Protein 7A1I (pdb70)

Structure (mmCIF, N/CA/C/O backbone):
data_7A1I
#
_entry.id   7A1I
#
_cell.length_a   60.418
_cell.length_b   73.385
_cell.length_c   120.514
_cell.angle_alpha   90.000
_cell.angle_beta   90.000
_cell.angle_gamma   90.000
#
_symmetry.space_group_name_H-M   'C 2 2 21'
#
loop_
_entity.id
_entity.type
_entity.pdbx_description
1 polymer 'BILBO1_N domain-containing protein'
2 polymer FPC4
3 non-polymer 'SODIUM ION'
4 non-polymer 1,2-ETHANEDIOL
5 non-polymer HEXANE-1,6-DIOL
6 non-polymer GLYCEROL
7 non-polymer '4-(2-HYDROXYETHYL)-1-PIPERAZINE ETHANESULFONIC ACID'
8 water water
#
loop_
_atom_site.group_PDB
_atom_site.id
_atom_site.type_symbol
_atom_site.label_atom_id
_atom_site.label_alt_id
_atom_site.label_comp_id
_atom_site.label_asym_id
_atom_site.label_entity_id
_atom_site.label_seq_id
_atom_site.pdbx_PDB_ins_code
_atom_site.Cartn_x
_atom_site.Cartn_y
_atom_site.Cartn_z
_atom_site.occupancy
_atom_site.B_iso_or_equiv
_atom_site.auth_seq_id
_atom_site.auth_comp_id
_atom_site.auth_asym_id
_atom_site.auth_atom_id
_atom_site.pdbx_PDB_model_num
ATOM 1 N N . GLY A 1 5 ? 5.86331 6.41347 37.35282 1.000 77.12769 4 GLY A N 1
ATOM 2 C CA . GLY A 1 5 ? 7.01032 6.37105 36.46480 1.000 76.35954 4 GLY A CA 1
ATOM 3 C C . GLY A 1 5 ? 7.37421 7.73792 35.92528 1.000 72.85494 4 GLY A C 1
ATOM 4 O O . GLY A 1 5 ? 6.49571 8.53025 35.59592 1.000 75.78264 4 GLY A O 1
ATOM 5 N N . ILE A 1 6 ? 8.67141 8.02404 35.85188 1.000 69.75795 5 ILE A N 1
ATOM 6 C CA . ILE A 1 6 ? 9.17841 9.30441 35.36917 1.000 70.22580 5 ILE A CA 1
ATOM 7 C C . ILE A 1 6 ? 9.82929 9.08073 34.00888 1.000 58.84723 5 ILE A C 1
ATOM 8 O O . ILE A 1 6 ? 10.68673 8.20311 33.86425 1.000 59.26770 5 ILE A O 1
ATOM 13 N N . SER A 1 7 ? 9.41276 9.85480 33.00955 1.000 53.37452 6 SER A N 1
ATOM 14 C CA . SER A 1 7 ? 9.94764 9.72839 31.65653 1.000 60.12389 6 SER A CA 1
ATOM 15 C C . SER A 1 7 ? 10.91279 10.87499 31.35413 1.000 49.17977 6 SER A C 1
ATOM 16 O O . SER A 1 7 ? 10.50776 12.04083 31.32848 1.000 50.73441 6 SER A O 1
ATOM 19 N N . ILE A 1 8 ? 12.17317 10.54696 31.08005 1.000 41.02195 7 ILE A N 1
ATOM 20 C CA . ILE A 1 8 ? 13.16715 11.53928 30.68015 1.000 38.08041 7 ILE A CA 1
ATOM 21 C C . ILE A 1 8 ? 13.58628 11.23198 29.24301 1.000 38.30885 7 ILE A C 1
ATOM 22 O O . ILE A 1 8 ? 13.93622 10.08874 28.92545 1.000 36.73559 7 ILE A O 1
ATOM 27 N N . CYS A 1 9 ? 13.53470 12.23842 28.37204 1.000 38.89113 8 CYS A N 1
ATOM 28 C CA . CYS A 1 9 ? 14.07577 12.11731 27.02720 1.000 36.44902 8 CYS A CA 1
ATOM 29 C C . CYS A 1 9 ? 15.45089 12.76004 26.96481 1.000 36.05718 8 CYS A C 1
ATOM 30 O O . CYS A 1 9 ? 15.71504 13.76468 27.63807 1.000 37.73453 8 CYS A O 1
ATOM 33 N N . VAL A 1 10 ? 16.32507 12.15521 26.16677 1.000 32.57476 9 VAL A N 1
ATOM 34 C CA . VAL A 1 10 ? 17.71893 12.55146 26.02945 1.000 32.88193 9 VAL A CA 1
ATOM 35 C C . VAL A 1 10 ? 18.03509 12.57353 24.54518 1.000 33.24794 9 VAL A C 1
ATOM 36 O O . VAL A 1 10 ? 17.80473 11.57500 23.85267 1.000 35.11598 9 VAL A O 1
ATOM 40 N N . ALA A 1 11 ? 18.50672 13.71595 24.04035 1.000 30.95486 10 ALA A N 1
ATOM 41 C CA . ALA A 1 11 ? 18.78140 13.82531 22.60341 1.000 33.36078 10 ALA A CA 1
ATOM 42 C C . ALA A 1 11 ? 20.23535 14.23270 22.40426 1.000 33.00009 10 ALA A C 1
ATOM 43 O O . ALA A 1 11 ? 20.90552 14.68787 23.34084 1.000 32.77185 10 ALA A O 1
ATOM 45 N N . THR A 1 12 ? 20.73729 13.97740 21.19724 1.000 32.87029 11 THR A N 1
ATOM 46 C CA . THR A 1 12 ? 22.11348 14.32095 20.83473 1.000 34.13058 11 THR A CA 1
ATOM 47 C C . THR A 1 12 ? 22.22250 14.32666 19.31198 1.000 35.76768 11 THR A C 1
ATOM 48 O O . THR A 1 12 ? 21.30548 13.90852 18.60889 1.000 35.86761 11 THR A O 1
ATOM 52 N N . ASP A 1 13 ? 23.36421 14.79305 18.81465 1.000 37.45941 12 ASP A N 1
ATOM 53 C CA . ASP A 1 13 ? 23.61030 14.89232 17.38053 1.000 39.56661 12 ASP A CA 1
ATOM 54 C C . ASP A 1 13 ? 24.28580 13.63329 16.84575 1.000 40.53590 12 ASP A C 1
ATOM 55 O O . ASP A 1 13 ? 25.25013 13.13416 17.42364 1.000 40.73256 12 ASP A O 1
ATOM 60 N N . CYS A 1 14 ? 23.79326 13.13430 15.71757 1.000 41.78780 13 CYS A N 1
ATOM 61 C CA . CYS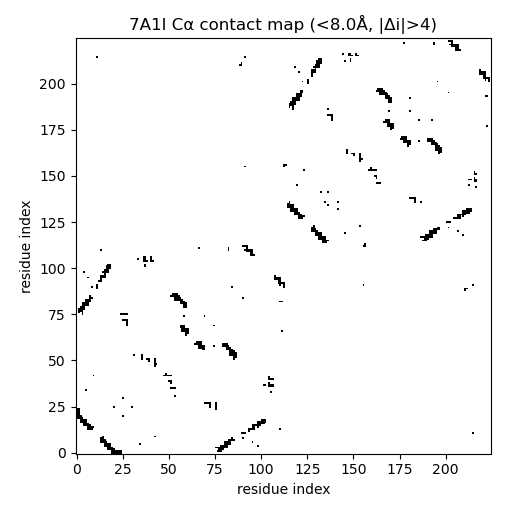 A 1 14 ? 24.37576 11.98108 15.03693 1.000 43.46038 13 CYS A CA 1
ATOM 62 C C . CYS A 1 14 ? 24.51268 12.35292 13.56277 1.000 49.61485 13 CYS A C 1
ATOM 63 O O . CYS A 1 14 ? 23.52440 12.37130 12.81436 1.000 49.82213 13 CYS A O 1
ATOM 66 N N . ASP A 1 15 ? 25.74436 12.70340 13.18621 1.000 58.16425 14 ASP A N 1
ATOM 67 C CA . ASP A 1 15 ? 26.11955 13.05166 11.81715 1.000 62.61548 14 ASP A CA 1
ATOM 68 C C . ASP A 1 15 ? 25.19152 14.10604 11.22293 1.000 62.07165 14 ASP A C 1
ATOM 69 O O . ASP A 1 15 ? 24.80880 14.04377 10.05069 1.000 62.13995 14 ASP A O 1
ATOM 74 N N . GLY A 1 16 ? 24.84511 15.09935 12.04090 1.000 54.04548 15 GLY A N 1
ATOM 75 C CA . GLY A 1 16 ? 24.02972 16.21680 11.62196 1.000 51.98572 15 GLY A CA 1
ATOM 76 C C . GLY A 1 16 ? 22.55872 16.10211 11.96617 1.000 51.44060 15 GLY A C 1
ATOM 77 O O . GLY A 1 16 ? 21.87320 17.12795 12.01935 1.000 54.79280 15 GLY A O 1
ATOM 78 N N . GLU A 1 17 ? 22.05799 14.89405 12.20821 1.000 47.30894 16 GLU A N 1
ATOM 79 C CA . GLU A 1 17 ? 20.65742 14.66720 12.54555 1.000 45.79305 16 GLU A CA 1
ATOM 80 C C . GLU A 1 17 ? 20.48519 14.51355 14.05537 1.000 42.71685 16 GLU A C 1
ATOM 81 O O . GLU A 1 17 ? 21.36532 14.00428 14.74371 1.000 42.18676 16 GLU A O 1
ATOM 87 N N . LYS A 1 18 ? 19.35993 14.96841 14.58598 1.000 41.80452 17 LYS A N 1
ATOM 88 C CA . LYS A 1 18 ? 19.12953 14.82501 16.02480 1.000 42.18315 17 LYS A CA 1
ATOM 89 C C . LYS A 1 18 ? 18.45497 13.48836 16.32268 1.000 38.31031 17 LYS A C 1
ATOM 90 O O . LYS A 1 18 ? 17.51340 13.09637 15.62631 1.000 40.07556 17 LYS A O 1
ATOM 96 N N . VAL A 1 19 ? 18.96895 12.77177 17.32470 1.000 37.71403 18 VAL A N 1
ATOM 97 C CA . VAL A 1 19 ? 18.41848 11.48894 17.75840 1.000 38.58523 18 VAL A CA 1
ATOM 98 C C . VAL A 1 19 ? 17.94348 11.64539 19.19974 1.000 34.30124 18 VAL A C 1
ATOM 99 O O . VAL A 1 19 ? 18.68470 12.15905 20.04699 1.000 36.64238 18 VAL A O 1
ATOM 103 N N . ASN A 1 20 ? 16.71845 11.19621 19.47292 1.000 37.91350 19 ASN A N 1
ATOM 104 C CA . ASN A 1 20 ? 16.06379 11.36867 20.76184 1.000 34.66196 19 ASN A CA 1
ATOM 105 C C . ASN A 1 20 ? 15.65870 9.99849 21.30028 1.000 36.12851 19 ASN A C 1
ATOM 106 O O . ASN A 1 20 ? 15.07883 9.19666 20.56346 1.000 36.38667 19 ASN A O 1
ATOM 111 N N . LEU A 1 21 ? 15.99148 9.73318 22.57258 1.000 37.77184 20 LEU A N 1
ATOM 112 C CA . LEU A 1 21 ? 15.68412 8.49436 23.28533 1.000 36.64410 20 LEU A CA 1
ATOM 113 C C . LEU A 1 21 ? 14.87558 8.77443 24.54963 1.000 37.76026 20 LEU A C 1
ATOM 114 O O . LEU A 1 21 ? 15.13843 9.74295 25.26756 1.000 35.34041 20 LEU A O 1
ATOM 119 N N . ARG A 1 22 ? 13.92104 7.89985 24.85820 1.000 39.38078 21 ARG A N 1
ATOM 120 C CA . ARG A 1 22 ? 13.12422 8.01745 26.07420 1.000 39.43706 21 ARG A CA 1
ATOM 121 C C . ARG A 1 22 ? 13.53544 6.93246 27.05629 1.000 39.74793 21 ARG A C 1
ATOM 122 O O . ARG A 1 22 ? 13.63255 5.75836 26.67833 1.000 40.49691 21 ARG A O 1
ATOM 130 N N . PHE A 1 23 ? 13.73185 7.32081 28.32029 1.000 44.90392 22 PHE A N 1
ATOM 131 C CA . PHE A 1 23 ? 14.01630 6.40316 29.41381 1.000 46.37610 22 PHE A CA 1
ATOM 132 C C . PHE A 1 23 ? 12.92939 6.52738 30.47319 1.000 46.69177 22 PHE A C 1
ATOM 133 O O . PHE A 1 23 ? 12.50901 7.63800 30.81752 1.000 46.67292 22 PHE A O 1
ATOM 141 N N . LEU A 1 24 ? 12.46357 5.38265 30.96622 1.000 49.70250 23 LEU A N 1
ATOM 142 C CA . LEU A 1 24 ? 11.42558 5.30691 31.98918 1.000 53.39387 23 LEU A CA 1
ATOM 143 C C . LEU A 1 24 ? 12.04754 4.84936 33.30098 1.000 50.78376 23 LEU A C 1
ATOM 144 O O . LEU A 1 24 ? 12.70189 3.80378 33.34759 1.000 50.38706 23 LEU A O 1
ATOM 149 N N . PHE A 1 25 ? 11.83487 5.61812 34.36304 1.000 62.16020 24 PHE A N 1
ATOM 150 C CA . PHE A 1 25 ? 12.35905 5.28845 35.68123 1.000 67.15982 24 PHE A CA 1
ATOM 151 C C . PHE A 1 25 ? 11.21440 5.13713 36.67077 1.000 75.82298 24 PHE A C 1
ATOM 152 O O . PHE A 1 25 ? 10.06888 5.51208 36.39845 1.000 62.24303 24 PHE A O 1
ATOM 160 N N . ASP A 1 26 ? 11.55148 4.58712 37.83823 1.000 72.38114 25 ASP A N 1
ATOM 161 C CA . ASP A 1 26 ? 10.59697 4.47324 38.93575 1.000 88.63233 25 ASP A CA 1
ATOM 162 C C . ASP A 1 26 ? 10.11951 5.85937 39.37394 1.000 88.52823 25 ASP A C 1
ATOM 163 O O . ASP A 1 26 ? 10.71154 6.88847 39.03673 1.000 91.10905 25 ASP A O 1
ATOM 168 N N . ALA A 1 27 ? 9.03361 5.87310 40.15272 1.000 96.46769 26 ALA A N 1
ATOM 169 C CA . ALA A 1 27 ? 8.45238 7.13298 40.60839 1.000 96.58111 26 ALA A CA 1
ATOM 170 C C . ALA A 1 27 ? 9.46908 8.02790 41.30993 1.000 92.20805 26 ALA A C 1
ATOM 171 O O . ALA A 1 27 ? 9.28281 9.25071 41.34377 1.000 89.62715 26 ALA A O 1
ATOM 173 N N . ALA A 1 28 ? 10.53908 7.45221 41.86578 1.000 101.46570 27 ALA A N 1
ATOM 174 C CA . ALA A 1 28 ? 11.58804 8.26994 42.46615 1.000 106.08684 27 ALA A CA 1
ATOM 175 C C . ALA A 1 28 ? 12.35765 9.03587 41.39561 1.000 95.15973 27 ALA A C 1
ATOM 176 O O . ALA A 1 28 ? 12.47412 10.26602 41.46039 1.000 87.84613 27 ALA A O 1
ATOM 178 N N . GLY A 1 29 ? 12.88672 8.32984 40.39935 1.000 89.86070 28 GLY A N 1
ATOM 179 C CA . GLY A 1 29 ? 13.55074 8.97768 39.29525 1.000 78.08246 28 GLY A CA 1
ATOM 180 C C . GLY A 1 29 ? 15.03347 8.68365 39.22348 1.000 68.84889 28 GLY A C 1
ATOM 181 O O . GLY A 1 29 ? 15.60876 7.99725 40.07098 1.000 70.42398 28 GLY A O 1
ATOM 182 N N . PRO A 1 30 ? 15.67855 9.18562 38.18338 1.000 70.41642 29 PRO A N 1
ATOM 183 C CA . PRO A 1 30 ? 17.12160 9.00506 38.04409 1.000 62.08367 29 PRO A CA 1
ATOM 184 C C . PRO A 1 30 ? 17.88907 10.14583 38.69494 1.000 57.98494 29 PRO A C 1
ATOM 185 O O . PRO A 1 30 ? 17.36916 11.23841 38.93293 1.000 56.59995 29 PRO A O 1
ATOM 189 N N . SER A 1 31 ? 19.15368 9.86772 38.95938 1.000 53.49031 30 SER A N 1
ATOM 190 C CA . SER A 1 31 ? 20.11611 10.89926 39.29423 1.000 47.27030 30 SER A CA 1
ATOM 191 C C . SER A 1 31 ? 20.81572 11.28700 38.00084 1.000 45.13279 30 SER A C 1
ATOM 192 O O . SER A 1 31 ? 20.78990 10.54959 37.00430 1.000 41.65728 30 SER A O 1
ATOM 195 N N . VAL A 1 32 ? 21.39674 12.48443 37.99187 1.000 43.59403 31 VAL A N 1
ATOM 196 C CA . VAL A 1 32 ? 21.97748 12.95675 36.74271 1.000 38.81787 31 VAL A CA 1
ATOM 197 C C . VAL A 1 32 ? 23.07548 12.01357 36.27616 1.000 41.63770 31 VAL A C 1
ATOM 198 O O . VAL A 1 32 ? 23.14081 11.64810 35.09420 1.000 35.13544 31 VAL A O 1
ATOM 202 N N . SER A 1 33 ? 23.94047 11.58001 37.19142 1.000 39.46120 32 SER A N 1
ATOM 203 C CA . SER A 1 33 ? 25.05352 10.73763 36.76956 1.000 43.99433 32 SER A CA 1
ATOM 204 C C . SER A 1 33 ? 24.56467 9.41620 36.18824 1.000 42.44461 32 SER A C 1
ATOM 205 O O . SER A 1 33 ? 25.10458 8.93547 35.17991 1.000 38.30067 32 SER A O 1
ATOM 208 N N . ARG A 1 34 ? 23.52623 8.83094 36.79357 1.000 43.15383 33 ARG A N 1
ATOM 209 C CA . ARG A 1 34 ? 22.94626 7.60510 36.25466 1.000 41.96616 33 ARG A CA 1
ATOM 210 C C . ARG A 1 34 ? 22.36126 7.83156 34.86769 1.000 40.66890 33 ARG A C 1
ATOM 211 O O . ARG A 1 34 ? 22.55789 7.01577 33.95888 1.000 38.90789 33 ARG A O 1
ATOM 219 N N . LEU A 1 35 ? 21.60888 8.91884 34.70014 1.000 47.44131 34 LEU A N 1
ATOM 220 C CA . LEU A 1 35 ? 21.04733 9.25321 33.39676 1.000 42.11219 34 LEU A CA 1
ATOM 221 C C . LEU A 1 35 ? 22.13856 9.42381 32.34457 1.000 37.53183 34 LEU A C 1
ATOM 222 O O . LEU A 1 35 ? 21.97514 9.01034 31.18209 1.000 35.85444 34 LEU A O 1
ATOM 227 N N . LEU A 1 36 ? 23.26250 10.02776 32.72489 1.000 37.19273 35 LEU A N 1
ATOM 228 C CA . LEU A 1 36 ? 24.35862 10.21383 31.77655 1.000 36.24733 35 LEU A CA 1
ATOM 229 C C . LEU A 1 36 ? 25.02743 8.89146 31.40846 1.000 37.99252 35 LEU A C 1
ATOM 230 O O . LEU A 1 36 ? 25.40636 8.68763 30.24542 1.000 35.55225 35 LEU A O 1
ATOM 235 N N . ASN A 1 37 ? 25.18997 7.98451 32.37632 1.000 36.11245 36 ASN A N 1
ATOM 236 C CA . ASN A 1 37 ? 25.77783 6.67573 32.07218 1.000 36.42154 36 ASN A CA 1
ATOM 237 C C . ASN A 1 37 ? 24.85843 5.84430 31.17389 1.000 39.53885 36 ASN A C 1
ATOM 238 O O . ASN A 1 37 ? 25.32757 5.20247 30.22117 1.000 39.54628 36 ASN A O 1
ATOM 243 N N . TYR A 1 38 ? 23.54920 5.82475 31.47215 1.000 36.68054 37 TYR A N 1
ATOM 244 C CA . TYR A 1 38 ? 22.58733 5.14137 30.60180 1.000 41.77449 37 TYR A CA 1
ATOM 245 C C . TYR A 1 38 ? 22.61423 5.72407 29.18936 1.000 38.86972 37 TYR A C 1
ATOM 246 O O . TYR A 1 38 ? 22.60701 4.97884 28.19560 1.000 36.16080 37 TYR A O 1
ATOM 255 N N . SER A 1 39 ? 22.63880 7.06078 29.08692 1.000 39.00638 38 SER A N 1
ATOM 256 C CA . SER A 1 39 ? 22.66843 7.72595 27.79638 1.000 37.23256 38 SER A CA 1
ATOM 257 C C . SER A 1 39 ? 23.93472 7.39287 27.02442 1.000 36.83063 38 SER A C 1
ATOM 258 O O . SER A 1 39 ? 23.89514 7.20286 25.80497 1.000 34.53037 38 SER A O 1
ATOM 261 N N . THR A 1 40 ? 25.07609 7.36112 27.70849 1.000 34.56673 39 THR A N 1
ATOM 262 C CA . THR A 1 40 ? 26.33054 7.05965 27.03561 1.000 38.27376 39 THR A CA 1
ATOM 263 C C . THR A 1 40 ? 26.33114 5.63262 26.49601 1.000 39.15615 39 THR A C 1
ATOM 264 O O . THR A 1 40 ? 26.72203 5.39498 25.33936 1.000 39.16178 39 THR A O 1
ATOM 268 N N . THR A 1 41 ? 25.85175 4.67785 27.29930 1.000 33.62764 40 THR A N 1
ATOM 269 C CA . THR A 1 41 ? 25.74011 3.29926 26.81386 1.000 38.94602 40 THR A CA 1
ATOM 270 C C . THR A 1 41 ? 24.81163 3.21528 25.60299 1.000 36.69961 40 THR A C 1
ATOM 271 O O . THR A 1 41 ? 25.14513 2.57794 24.58780 1.000 37.92017 40 THR A O 1
ATOM 275 N N . ALA A 1 42 ? 23.63684 3.85711 25.70239 1.000 38.25150 41 ALA A N 1
ATOM 276 C CA . ALA A 1 42 ? 22.61683 3.76004 24.66315 1.000 37.17457 41 ALA A CA 1
ATOM 277 C C . ALA A 1 42 ? 23.08205 4.39013 23.36152 1.000 35.19516 41 ALA A C 1
ATOM 278 O O . ALA A 1 42 ? 22.84815 3.83390 22.28498 1.000 33.80661 41 ALA A O 1
ATOM 280 N N . PHE A 1 43 ? 23.73359 5.54649 23.42925 1.000 38.69246 42 PHE A N 1
ATOM 281 C CA . PHE A 1 43 ? 24.15071 6.19771 22.19648 1.000 38.22424 42 PHE A CA 1
ATOM 282 C C . PHE A 1 43 ? 25.39140 5.55088 21.60353 1.000 38.62674 42 PHE A C 1
ATOM 283 O O . PHE A 1 43 ? 25.54817 5.54819 20.37699 1.000 38.24976 42 PHE A O 1
ATOM 291 N N . ASN A 1 44 ? 26.27150 4.97192 22.42131 1.000 37.66984 43 ASN A N 1
ATOM 292 C CA . ASN A 1 44 ? 27.33860 4.18631 21.81944 1.000 37.53204 43 ASN A CA 1
ATOM 293 C C . ASN A 1 44 ? 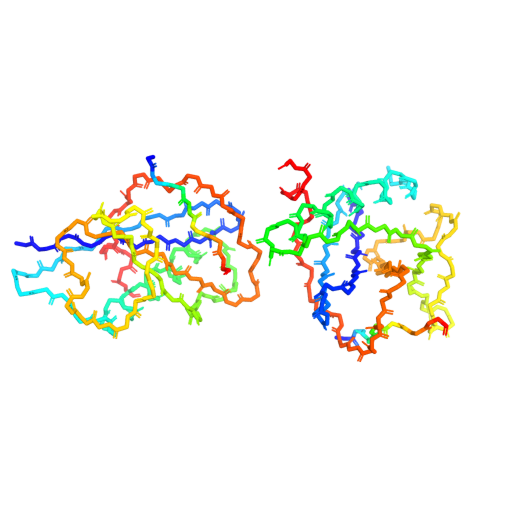26.77153 2.99093 21.05413 1.000 38.87994 43 ASN A C 1
ATOM 294 O O . ASN A 1 44 ? 27.20995 2.70040 19.93582 1.000 42.61448 43 ASN A O 1
ATOM 299 N N . ASN A 1 45 ? 25.76787 2.30813 21.61884 1.000 39.10916 44 ASN A N 1
ATOM 300 C CA . ASN A 1 45 ? 25.14551 1.21158 20.87341 1.000 41.15972 44 ASN A CA 1
ATOM 301 C C . ASN A 1 45 ? 24.40462 1.72203 19.64081 1.000 44.08621 44 ASN A C 1
ATOM 302 O O . ASN A 1 45 ? 24.37860 1.05354 18.59626 1.000 43.42117 44 ASN A O 1
ATOM 307 N N . TYR A 1 46 ? 23.77972 2.89408 19.74086 1.000 42.47479 45 TYR A N 1
ATOM 308 C CA . TYR A 1 46 ? 23.11797 3.46227 18.57101 1.000 42.18584 45 TYR A CA 1
ATOM 309 C C . TYR A 1 46 ? 24.12270 3.75207 17.45672 1.000 41.74249 45 TYR A C 1
ATOM 310 O O . TYR A 1 46 ? 23.94853 3.29331 16.31973 1.000 43.30301 45 TYR A O 1
ATOM 319 N N . PHE A 1 47 ? 25.22363 4.43133 17.79049 1.000 40.24583 46 PHE A N 1
ATOM 320 C CA . PHE A 1 47 ? 26.29240 4.67894 16.82332 1.000 43.35283 46 PHE A CA 1
ATOM 321 C C . PHE A 1 47 ? 26.77019 3.38428 16.18341 1.000 45.11956 46 PHE A C 1
ATOM 322 O O . PHE A 1 47 ? 27.00227 3.33960 14.96608 1.000 47.66813 46 PHE A O 1
ATOM 330 N N . ARG A 1 48 ? 26.94428 2.32035 16.98757 1.000 41.31206 47 ARG A N 1
ATOM 331 C CA . ARG A 1 48 ? 27.37524 1.04143 16.41256 1.000 45.82510 47 ARG A CA 1
ATOM 332 C C . ARG A 1 48 ? 26.32669 0.48861 15.46457 1.000 44.57794 47 ARG A C 1
ATOM 333 O O . ARG A 1 48 ? 26.66147 -0.09976 14.43234 1.000 51.89693 47 ARG A O 1
ATOM 341 N N . LEU A 1 49 ? 25.04901 0.66199 15.80708 1.000 43.48720 48 LEU A N 1
ATOM 342 C CA . LEU A 1 49 ? 23.97037 0.17909 14.95421 1.000 43.24166 48 LEU A CA 1
ATOM 343 C C . LEU A 1 49 ? 23.95604 0.89984 13.60645 1.000 48.50991 48 LEU A C 1
ATOM 344 O O . LEU A 1 49 ? 23.66239 0.29186 12.57133 1.000 51.13819 48 LEU A O 1
ATOM 349 N N . LYS A 1 50 ? 24.26988 2.19135 13.60063 1.000 54.05877 49 LYS A N 1
ATOM 350 C CA . LYS A 1 50 ? 24.25993 3.00168 12.38655 1.000 51.84225 49 LYS A CA 1
ATOM 351 C C . LYS A 1 50 ? 25.55445 2.90058 11.58937 1.000 52.59079 49 LYS A C 1
ATOM 352 O O . LYS A 1 50 ? 25.63591 3.47172 10.49693 1.000 57.26179 49 LYS A O 1
ATOM 358 N N . GLY A 1 51 ? 26.54143 2.15472 12.08023 1.000 56.28803 50 GLY A N 1
ATOM 359 C CA . GLY A 1 51 ? 27.80964 1.99119 11.40131 1.000 56.78607 50 GLY A CA 1
ATOM 360 C C . GLY A 1 51 ? 28.83360 3.05691 11.70586 1.000 57.69993 50 GLY A C 1
ATOM 361 O O . GLY A 1 51 ? 29.84360 3.14916 10.99977 1.000 59.59772 50 GLY A O 1
ATOM 362 N N . ILE A 1 52 ? 28.62364 3.84531 12.73727 1.000 53.16535 51 ILE A N 1
ATOM 363 C CA . ILE A 1 52 ? 29.56401 4.88835 13.11870 1.000 54.40980 51 ILE A CA 1
ATOM 364 C C . ILE A 1 52 ? 30.62855 4.26237 14.00445 1.000 57.08182 51 ILE A C 1
ATOM 365 O O . ILE A 1 52 ? 30.31082 3.55801 14.96997 1.000 58.02863 51 ILE A O 1
ATOM 370 N N . SER A 1 53 ? 31.89338 4.47818 13.64891 1.000 57.68056 52 SER A N 1
ATOM 371 C CA . SER A 1 53 ? 33.00350 3.84612 14.35195 1.000 66.46849 52 SER A CA 1
ATOM 372 C C . SER A 1 53 ? 33.47844 4.64092 15.56286 1.000 66.95906 52 SER A C 1
ATOM 373 O O . SER A 1 53 ? 34.03187 4.05091 16.49948 1.000 73.73798 52 SER A O 1
ATOM 376 N N . ARG A 1 54 ? 33.30846 5.96052 15.56267 1.000 59.27174 53 ARG A N 1
ATOM 377 C CA . ARG A 1 54 ? 33.77561 6.75745 16.68995 1.000 57.99603 53 ARG A CA 1
ATOM 378 C C . ARG A 1 54 ? 32.88035 6.54386 17.90772 1.000 52.21195 53 ARG A C 1
ATOM 379 O O . ARG A 1 54 ? 31.69387 6.22730 17.79497 1.000 50.10595 53 ARG A O 1
ATOM 387 N N . ALA A 1 55 ? 33.46807 6.71005 19.08103 1.000 46.88774 54 ALA A N 1
ATOM 388 C CA . ALA A 1 55 ? 32.73478 6.53888 20.32530 1.000 47.42225 54 ALA A CA 1
ATOM 389 C C . ALA A 1 55 ? 31.88183 7.76755 20.63144 1.000 44.56895 54 ALA A C 1
ATOM 390 O O . ALA A 1 55 ? 32.18871 8.88432 20.20415 1.000 43.43826 54 ALA A O 1
ATOM 392 N N . PHE A 1 56 ? 30.77060 7.54096 21.33089 1.000 41.14558 55 PHE A N 1
ATOM 393 C CA . PHE A 1 56 ? 29.96556 8.63079 21.85910 1.000 40.45060 55 PHE A CA 1
ATOM 394 C C . PHE A 1 56 ? 30.43297 9.00392 23.26223 1.000 38.84627 55 PHE A C 1
ATOM 395 O O . PHE A 1 56 ? 30.66525 8.13028 24.10294 1.000 39.87872 55 PHE A O 1
ATOM 403 N N . ALA A 1 57 ? 30.53250 10.30539 23.53061 1.000 38.87018 56 ALA A N 1
ATOM 404 C CA . ALA A 1 57 ? 30.78985 10.76181 24.89275 1.000 37.05172 56 ALA A CA 1
ATOM 405 C C . ALA A 1 57 ? 30.15181 12.12790 25.11118 1.000 39.28131 56 ALA A C 1
ATOM 406 O O . ALA A 1 57 ? 29.96804 12.90861 24.17132 1.000 39.53914 56 ALA A O 1
ATOM 408 N N . VAL A 1 58 ? 29.81952 12.41469 26.36686 1.000 38.65231 57 VAL A N 1
ATOM 409 C CA . VAL A 1 58 ? 29.23794 13.69686 26.75552 1.000 38.71804 57 VAL A CA 1
ATOM 410 C C . VAL A 1 58 ? 30.33443 14.59885 27.29660 1.000 39.43657 57 VAL A C 1
ATOM 411 O O . VAL A 1 58 ? 31.09162 14.19504 28.19400 1.000 45.87413 57 VAL A O 1
ATOM 415 N N . ASN A 1 59 ? 30.43540 15.82545 26.76410 1.000 36.33102 58 ASN A N 1
ATOM 416 C CA . ASN A 1 59 ? 31.27669 16.81423 27.42950 1.000 42.69255 58 ASN A CA 1
ATOM 417 C C . ASN A 1 59 ? 30.49183 17.99715 27.99750 1.000 43.37311 58 ASN A C 1
ATOM 418 O O . ASN A 1 59 ? 31.08098 18.80751 28.72637 1.000 41.81739 58 ASN A O 1
ATOM 423 N N . SER A 1 60 ? 29.18109 18.07540 27.75010 1.000 45.62613 59 SER A N 1
ATOM 424 C CA . SER A 1 60 ? 28.30946 19.08400 28.35385 1.000 47.65091 59 SER A CA 1
ATOM 425 C C . SER A 1 60 ? 26.85493 18.62715 28.24195 1.000 44.90374 59 SER A C 1
ATOM 426 O O . SER A 1 60 ? 26.49372 17.93981 27.29184 1.000 43.84350 59 SER A O 1
ATOM 429 N N . ALA A 1 61 ? 26.02517 18.96598 29.23680 1.000 38.48174 60 ALA A N 1
ATOM 430 C CA . ALA A 1 61 ? 24.60908 18.58720 29.21415 1.000 37.22141 60 ALA A CA 1
ATOM 431 C C . ALA A 1 61 ? 23.69374 19.76163 29.55235 1.000 39.71011 60 ALA A C 1
ATOM 432 O O . ALA A 1 61 ? 24.02339 20.57191 30.42229 1.000 44.32773 60 ALA A O 1
ATOM 434 N N . VAL A 1 62 ? 22.53577 19.85260 28.87627 1.000 38.58611 61 VAL A N 1
ATOM 435 C CA . VAL A 1 62 ? 21.53931 20.87627 29.18950 1.000 37.85680 61 VAL A CA 1
ATOM 436 C C . VAL A 1 62 ? 20.16271 20.23472 29.29576 1.000 39.35180 61 VAL A C 1
ATOM 437 O O . VAL A 1 62 ? 19.90812 19.14963 28.77497 1.000 37.72861 61 VAL A O 1
ATOM 441 N N . VAL A 1 63 ? 19.26079 20.92007 29.99202 1.000 38.52444 62 VAL A N 1
ATOM 442 C CA . VAL A 1 63 ? 17.89501 20.44097 30.15560 1.000 39.64147 62 VAL A CA 1
ATOM 443 C C . VAL A 1 63 ? 16.95305 21.59419 29.85185 1.000 40.77996 62 VAL A C 1
ATOM 444 O O . VAL A 1 63 ? 17.22086 22.74505 30.22014 1.000 41.93164 62 VAL A O 1
ATOM 448 N N . PHE A 1 64 ? 15.87222 21.29790 29.13622 1.000 41.11233 63 PHE A N 1
ATOM 449 C CA . PHE A 1 64 ? 14.95239 22.35210 28.73219 1.000 42.77574 63 PHE A CA 1
ATOM 450 C C . PHE A 1 64 ? 14.02863 22.72190 29.88647 1.000 45.70956 63 PHE A C 1
ATOM 451 O O . PHE A 1 64 ? 13.39703 21.85266 30.49222 1.000 46.87233 63 PHE A O 1
ATOM 459 N N . ASN A 1 65 ? 13.92669 24.01841 30.15994 1.000 47.92018 64 ASN A N 1
ATOM 460 C CA . ASN A 1 65 ? 13.11598 24.55604 31.24204 1.000 55.21412 64 ASN A CA 1
ATOM 461 C C . ASN A 1 65 ? 11.82477 25.06991 30.62228 1.000 56.84730 64 ASN A C 1
ATOM 462 O O . ASN A 1 65 ? 11.84785 25.97976 29.78756 1.000 57.60702 64 ASN A O 1
ATOM 467 N N . ASP A 1 66 ? 10.70465 24.48188 31.03678 1.000 59.14151 65 ASP A N 1
ATOM 468 C CA . ASP A 1 66 ? 9.40827 24.86632 30.49486 1.000 66.64864 65 ASP A CA 1
ATOM 469 C C . ASP A 1 66 ? 9.00616 26.27714 30.92293 1.000 74.68460 65 ASP A C 1
ATOM 470 O O . ASP A 1 66 ? 8.41971 27.02217 30.12881 1.000 75.06892 65 ASP A O 1
ATOM 475 N N . VAL A 1 67 ? 9.31222 26.66630 32.16734 1.000 69.79352 66 VAL A N 1
ATOM 476 C CA . VAL A 1 67 ? 8.80551 27.93777 32.69076 1.000 72.59240 66 VAL A CA 1
ATOM 477 C C . VAL A 1 67 ? 9.45048 29.12698 31.98304 1.000 72.43921 66 VAL A C 1
ATOM 478 O O . VAL A 1 67 ? 8.79519 30.14975 31.75115 1.000 81.60614 66 VAL A O 1
ATOM 482 N N . HIS A 1 68 ? 10.74175 29.03636 31.65991 1.000 66.64954 67 HIS A N 1
ATOM 483 C CA . HIS A 1 68 ? 11.44547 30.13780 31.01669 1.000 65.05588 67 HIS A CA 1
ATOM 484 C C . HIS A 1 68 ? 11.70213 29.92427 29.53826 1.000 64.79462 67 HIS A C 1
ATOM 485 O O . HIS A 1 68 ? 12.20241 30.84393 28.87849 1.000 68.31467 67 HIS A O 1
ATOM 492 N N . CYS A 1 69 ? 11.38605 28.74350 29.00878 1.000 72.02046 68 CYS A N 1
ATOM 493 C CA . CYS A 1 69 ? 11.62435 28.42433 27.60724 1.000 67.98512 68 CYS A CA 1
ATOM 494 C C . CYS A 1 69 ? 13.09801 28.59908 27.23848 1.000 61.54619 68 CYS A C 1
ATOM 495 O O . CYS A 1 69 ? 13.43620 29.18161 26.20651 1.000 59.31119 68 CYS A O 1
ATOM 498 N N . THR A 1 70 ? 13.98255 28.08146 28.09241 1.000 58.05553 69 THR A N 1
ATOM 499 C CA . THR A 1 70 ? 15.41854 28.16553 27.85710 1.000 57.59769 69 THR A CA 1
ATOM 500 C C . THR A 1 70 ? 16.06446 26.82225 28.17092 1.000 50.29761 69 THR A C 1
ATOM 501 O O . THR A 1 70 ? 15.48909 25.97402 28.85189 1.000 50.55984 69 THR A O 1
ATOM 505 N N . TRP A 1 71 ? 17.28660 26.64669 27.68774 1.000 52.21646 70 TRP A N 1
ATOM 506 C CA . TRP A 1 71 ? 18.09441 25.48120 28.01257 1.000 51.07196 70 TRP A CA 1
ATOM 507 C C . TRP A 1 71 ? 19.00734 25.83145 29.18077 1.000 50.33259 70 TRP A C 1
ATOM 508 O O . TRP A 1 71 ? 19.79413 26.77929 29.09101 1.000 50.31721 70 TRP A O 1
ATOM 519 N N . ASP A 1 72 ? 18.86437 25.10638 30.28839 1.000 44.28844 71 ASP A N 1
ATOM 520 C CA . ASP A 1 72 ? 19.67022 25.31529 31.48606 1.000 46.00689 71 ASP A CA 1
ATOM 521 C C . ASP A 1 72 ? 20.78018 24.26925 31.57517 1.000 44.21617 71 ASP A C 1
ATOM 522 O O . ASP A 1 72 ? 20.61529 23.12960 31.14240 1.000 41.85799 71 ASP A O 1
ATOM 527 N N . ARG A 1 73 ? 21.90960 24.65142 32.16209 1.000 48.73061 72 ARG A N 1
ATOM 528 C CA . ARG A 1 73 ? 22.95099 23.66392 32.43129 1.000 46.07744 72 ARG A CA 1
ATOM 529 C C . ARG A 1 73 ? 22.41419 22.57469 33.35933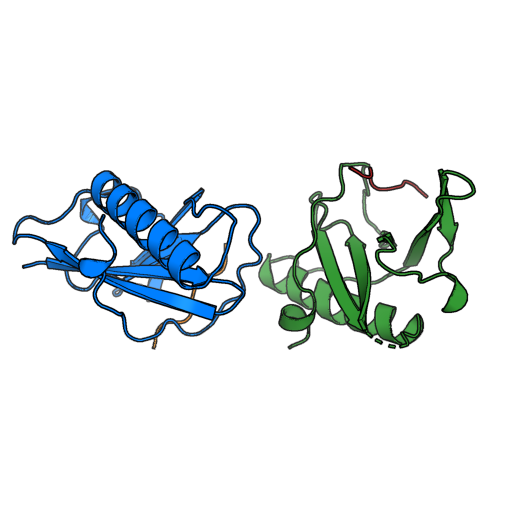 1.000 46.17558 72 ARG A C 1
ATOM 530 O O . ARG A 1 73 ? 21.73377 22.86863 34.34566 1.000 48.67237 72 ARG A O 1
ATOM 538 N N . LEU A 1 74 ? 22.70603 21.30822 33.03566 1.000 47.68273 73 LEU A N 1
ATOM 539 C CA . LEU A 1 74 ? 22.21597 20.17305 33.82693 1.000 44.49582 73 LEU A CA 1
ATOM 540 C C . LEU A 1 74 ? 23.27038 19.81044 34.86709 1.000 44.84183 73 LEU A C 1
ATOM 541 O O . LEU A 1 74 ? 24.31443 19.24077 34.52764 1.000 40.30353 73 LEU A O 1
ATOM 546 N N . GLU A 1 75 ? 22.99066 20.13155 36.13263 1.000 48.33779 74 GLU A N 1
ATOM 547 C CA . GLU A 1 75 ? 23.95290 19.97698 37.21766 1.000 51.17081 74 GLU A CA 1
ATOM 548 C C . GLU A 1 75 ? 23.38270 19.22918 38.42159 1.000 46.08893 74 GLU A C 1
ATOM 549 O O . GLU A 1 75 ? 24.13445 18.58621 39.15978 1.000 42.69687 74 GLU A O 1
ATOM 555 N N . ARG A 1 76 ? 22.07790 19.33648 38.66683 1.000 44.16568 75 ARG A N 1
ATOM 556 C CA . ARG A 1 76 ? 21.46248 18.77399 39.85795 1.000 45.20255 75 ARG A CA 1
ATOM 557 C C . ARG A 1 76 ? 20.30074 17.86155 39.49027 1.000 37.00795 75 ARG A C 1
ATOM 558 O O . ARG A 1 76 ? 19.56564 18.10686 38.52779 1.000 39.53066 75 ARG A O 1
ATOM 566 N N . THR A 1 77 ? 20.13074 16.81523 40.30199 1.000 39.66543 76 THR A N 1
ATOM 567 C CA . THR A 1 77 ? 19.07234 15.83821 40.06705 1.000 43.25718 76 THR A CA 1
ATOM 568 C C . THR A 1 77 ? 17.68738 16.46863 40.19072 1.000 46.57422 76 THR A C 1
ATOM 569 O O . THR A 1 77 ? 16.74151 16.01538 39.53315 1.000 45.47776 76 THR A O 1
ATOM 573 N N . THR A 1 78 ? 17.54232 17.52533 41.01169 1.000 39.78575 77 THR A N 1
ATOM 574 C CA . THR A 1 78 ? 16.25188 18.20293 41.12009 1.000 42.57474 77 THR A CA 1
ATOM 575 C C . THR A 1 78 ? 15.80005 18.81871 39.80294 1.000 43.45281 77 THR A C 1
ATOM 576 O O . THR A 1 78 ? 14.61686 19.14242 39.65969 1.000 43.93989 77 THR A O 1
ATOM 580 N N . GLN A 1 79 ? 16.68989 18.94934 38.82206 1.000 42.86266 78 GLN A N 1
ATOM 581 C CA . GLN A 1 79 ? 16.28460 19.43954 37.51288 1.000 46.53377 78 GLN A CA 1
ATOM 582 C C . GLN A 1 79 ? 15.59006 18.37617 36.66973 1.000 49.52710 78 GLN A C 1
ATOM 583 O O . GLN A 1 79 ? 15.03543 18.70780 35.61145 1.000 47.59636 78 GLN A O 1
ATOM 589 N N . LEU A 1 80 ? 15.63484 17.10911 37.07644 1.000 47.92933 79 LEU A N 1
ATOM 590 C CA . LEU A 1 80 ? 15.08629 16.03473 36.25225 1.000 52.26792 79 LEU A CA 1
ATOM 591 C C . LEU A 1 80 ? 13.64739 15.78463 36.68258 1.000 64.44620 79 LEU A C 1
ATOM 592 O O . LEU A 1 80 ? 13.35726 14.91696 37.51078 1.000 60.87624 79 LEU A O 1
ATOM 597 N N . LEU A 1 81 ? 12.73563 16.56111 36.09839 1.000 67.71021 80 LEU A N 1
ATOM 598 C CA . LEU A 1 81 ? 11.30214 16.41527 36.30221 1.000 67.78011 80 LEU A CA 1
ATOM 599 C C . LEU A 1 81 ? 10.71252 15.47763 35.24809 1.000 61.70329 80 LEU A C 1
ATOM 600 O O . LEU A 1 81 ? 11.36062 15.11198 34.26716 1.000 50.50600 80 LEU A O 1
ATOM 605 N N . HIS A 1 82 ? 9.45260 15.11041 35.44510 1.000 63.77540 81 HIS A N 1
ATOM 606 C CA . HIS A 1 82 ? 8.77845 14.26682 34.47074 1.000 62.54128 81 HIS A CA 1
ATOM 607 C C . HIS A 1 82 ? 8.71076 14.95866 33.11548 1.000 62.30434 81 HIS A C 1
ATOM 608 O O . HIS A 1 82 ? 8.57643 16.18151 33.02594 1.000 64.59439 81 HIS A O 1
ATOM 615 N N . ASN A 1 83 ? 8.87644 14.16778 32.05780 1.000 61.21188 82 ASN A N 1
ATOM 616 C CA . ASN A 1 83 ? 8.82059 14.63650 30.67603 1.000 70.49640 82 ASN A CA 1
ATOM 617 C C . ASN A 1 83 ? 9.91111 15.64814 30.36513 1.000 59.16148 82 ASN A C 1
ATOM 618 O O . ASN A 1 83 ? 9.78225 16.41918 29.40407 1.000 56.40459 82 ASN A O 1
ATOM 623 N N . SER A 1 84 ? 10.99083 15.66102 31.14498 1.000 46.95989 83 SER A N 1
ATOM 624 C CA . SER A 1 84 ? 12.09908 16.54606 30.82847 1.000 45.54917 83 SER A CA 1
ATOM 625 C C . SER A 1 84 ? 12.76676 16.13343 29.52068 1.000 39.53893 83 SER A C 1
ATOM 626 O O . SER A 1 84 ? 12.79696 14.95452 29.15129 1.000 41.88900 83 SER A O 1
ATOM 629 N N . GLN A 1 85 ? 13.29271 17.12762 28.80805 1.000 38.41231 84 GLN A N 1
ATOM 630 C CA . GLN A 1 85 ? 14.07551 16.90275 27.59809 1.000 36.58194 84 GLN A CA 1
ATOM 631 C C . GLN A 1 85 ? 15.50731 17.33077 27.89145 1.000 34.65273 84 GLN A C 1
ATOM 632 O O . GLN A 1 85 ? 15.76476 18.50213 28.20709 1.000 35.07147 84 GLN A O 1
ATOM 638 N N . VAL A 1 86 ? 16.41775 16.38867 27.79583 1.000 36.18386 85 VAL A N 1
ATOM 639 C CA . VAL A 1 86 ? 17.84349 16.62663 27.95703 1.000 33.56468 85 VAL A CA 1
ATOM 640 C C . VAL A 1 86 ? 18.51080 16.64698 26.59342 1.000 31.81875 85 VAL A C 1
ATOM 641 O O . VAL A 1 86 ? 18.08470 15.94220 25.65870 1.000 34.30377 85 VAL A O 1
ATOM 645 N N . TYR A 1 87 ? 19.56063 17.46483 26.46824 1.000 36.78490 86 TYR A N 1
ATOM 646 C CA . TYR A 1 87 ? 20.40303 17.47245 25.27795 1.000 35.32596 86 TYR A CA 1
ATOM 647 C C . TYR A 1 87 ? 21.85419 17.31694 25.70212 1.000 34.10054 86 TYR A C 1
ATOM 648 O O . TYR A 1 87 ? 22.32776 18.04365 26.58257 1.000 36.14728 86 TYR A O 1
ATOM 657 N N . LEU A 1 88 ? 22.56190 16.39620 25.04385 1.000 35.24231 87 LEU A N 1
ATOM 658 C CA . LEU A 1 88 ? 23.95778 16.09014 25.33473 1.000 33.98496 87 LEU A CA 1
ATOM 659 C C . LEU A 1 88 ? 24.84748 16.62943 24.22318 1.000 35.82778 87 LEU A C 1
ATOM 660 O O . LEU A 1 88 ? 24.64245 16.30615 23.04093 1.000 38.54242 87 LEU A O 1
ATOM 665 N N . PHE A 1 89 ? 25.78203 17.49829 24.59150 1.000 35.18295 88 PHE A N 1
ATOM 666 C CA . PHE A 1 89 ? 26.82225 17.94611 23.68091 1.000 36.85133 88 PHE A CA 1
ATOM 667 C C . PHE A 1 89 ? 27.96440 16.94002 23.67790 1.000 36.87222 88 PHE A C 1
ATOM 668 O O . PHE A 1 89 ? 28.21965 16.25744 24.67626 1.000 34.40829 88 PHE A O 1
ATOM 676 N N . GLN A 1 90 ? 28.64463 16.83510 22.53489 1.000 37.55526 89 GLN A N 1
ATOM 677 C CA . GLN A 1 90 ? 29.77587 15.93367 22.38549 1.000 38.26501 89 GLN A CA 1
ATOM 678 C C . GLN A 1 90 ? 31.04554 16.69771 22.03128 1.000 40.70245 89 GLN A C 1
ATOM 679 O O . GLN A 1 90 ? 30.98557 17.78432 21.44829 1.000 43.69250 89 GLN A O 1
ATOM 685 N N . PRO A 1 91 ? 32.21378 16.14350 22.33554 1.000 40.16048 90 PRO A N 1
ATOM 686 C CA . PRO A 1 91 ? 33.45392 16.70212 21.79087 1.000 45.45069 90 PRO A CA 1
ATOM 687 C C . PRO A 1 91 ? 33.60609 16.33638 20.31815 1.000 45.75248 90 PRO A C 1
ATOM 688 O O . PRO A 1 91 ? 32.98038 15.39954 19.82185 1.000 41.42405 90 PRO A O 1
ATOM 692 N N . ASP A 1 92 ? 34.44870 17.11044 19.61959 1.000 45.31587 91 ASP A N 1
ATOM 693 C CA . ASP A 1 92 ? 34.77296 16.86724 18.20344 1.000 45.89881 91 ASP A CA 1
ATOM 694 C C . ASP A 1 92 ? 33.51897 16.82683 17.31893 1.000 42.99253 91 ASP A C 1
ATOM 695 O O . ASP A 1 92 ? 33.43952 16.05308 16.36239 1.000 46.46072 91 ASP A O 1
ATOM 700 N N . THR A 1 93 ? 32.54455 17.69195 17.60841 1.000 41.48875 92 THR A N 1
ATOM 701 C CA . THR A 1 93 ? 31.24222 17.61705 16.95733 1.000 49.04213 92 THR A CA 1
ATOM 702 C C . THR A 1 93 ? 30.77101 19.01035 16.56767 1.000 48.88486 92 THR A C 1
ATOM 703 O O . THR A 1 93 ? 30.75221 19.91759 17.40139 1.000 44.78627 92 THR A O 1
ATOM 707 N N . LEU A 1 94 ? 30.42683 19.18430 15.29181 1.000 45.31069 93 LEU 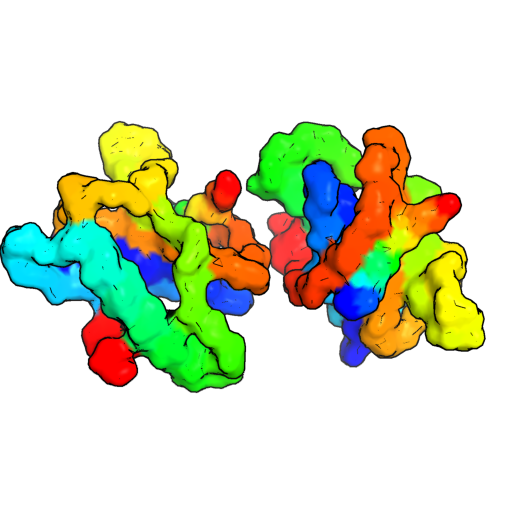A N 1
ATOM 708 C CA . LEU A 1 94 ? 29.72530 20.37395 14.82008 1.000 50.69696 93 LEU A CA 1
ATOM 709 C C . LEU A 1 94 ? 28.25097 20.22266 15.16092 1.000 49.35552 93 LEU A C 1
ATOM 710 O O . LEU A 1 94 ? 27.58164 19.31411 14.65203 1.000 51.57953 93 LEU A O 1
ATOM 715 N N . ASP A 1 95 ? 27.76710 21.03399 16.09034 1.000 51.83851 94 ASP A N 1
ATOM 716 C CA . ASP A 1 95 ? 26.40796 20.89886 16.60307 1.000 58.60897 94 ASP A CA 1
ATOM 717 C C . ASP A 1 95 ? 25.57521 22.07668 16.08509 1.000 56.54238 94 ASP A C 1
ATOM 718 O O . ASP A 1 95 ? 25.65970 23.19503 16.60130 1.000 54.49527 94 ASP A O 1
ATOM 723 N N . ILE A 1 96 ? 24.82754 21.84454 15.01130 1.000 44.85217 95 ILE A N 1
ATOM 724 C CA . ILE A 1 96 ? 23.99512 22.88108 14.41840 1.000 48.39384 95 ILE A CA 1
ATOM 725 C C . ILE A 1 96 ? 22.57213 22.67935 14.92476 1.000 47.83525 95 ILE A C 1
ATOM 726 O O . ILE A 1 96 ? 22.08930 21.54175 14.96734 1.000 48.79306 95 ILE A O 1
ATOM 731 N N . PRO A 1 97 ? 21.87632 23.73986 15.32394 1.000 47.76849 96 PRO A N 1
ATOM 732 C CA . PRO A 1 97 ? 20.50603 23.58058 15.82612 1.000 50.02515 96 PRO A CA 1
ATOM 733 C C . PRO A 1 97 ? 19.57415 22.99467 14.77425 1.000 48.55343 96 PRO A C 1
ATOM 734 O O . PRO A 1 97 ? 19.58680 23.39232 13.60761 1.000 48.35141 96 PRO A O 1
ATOM 738 N N . ALA A 1 98 ? 18.76137 22.03637 15.20666 1.000 51.41420 97 ALA A N 1
ATOM 739 C CA . ALA A 1 98 ? 17.73670 21.42895 14.36449 1.000 49.92860 97 ALA A CA 1
ATOM 740 C C . ALA A 1 98 ? 16.64319 20.88483 15.27347 1.000 50.45417 97 ALA A C 1
ATOM 741 O O . ALA A 1 98 ? 16.80476 20.80808 16.49306 1.000 51.01767 97 ALA A O 1
ATOM 743 N N . ALA A 1 99 ? 15.52751 20.50359 14.65933 1.000 47.67859 98 ALA A N 1
ATOM 744 C CA . ALA A 1 99 ? 14.38945 20.00690 15.41798 1.000 46.84219 98 ALA A CA 1
ATOM 745 C C . ALA A 1 99 ? 14.73692 18.69098 16.10278 1.000 42.81513 98 ALA A C 1
ATOM 746 O O . ALA A 1 99 ? 15.35813 17.80593 15.50773 1.000 41.19814 98 ALA A O 1
ATOM 748 N N . ILE A 1 100 ? 14.35125 18.56259 17.36810 1.000 41.14937 99 ILE A N 1
ATOM 749 C CA . ILE A 1 100 ? 14.51266 17.31591 18.10322 1.000 38.48994 99 ILE A CA 1
ATOM 750 C C . ILE A 1 100 ? 13.29165 16.44917 17.81819 1.000 39.44784 99 ILE A C 1
ATOM 751 O O . ILE A 1 100 ? 12.15926 16.90287 18.04172 1.000 43.50148 99 ILE A O 1
ATOM 756 N N . PRO A 1 101 ? 13.46324 15.23392 17.32521 1.000 38.67310 100 PRO A N 1
ATOM 757 C CA . PRO A 1 101 ? 12.31080 14.41625 16.93823 1.000 44.30497 100 PRO A CA 1
ATOM 758 C C . PRO A 1 101 ? 11.66705 13.70824 18.12484 1.000 45.82285 100 PRO A C 1
ATOM 759 O O . PRO A 1 101 ? 12.14875 13.74252 19.25614 1.000 44.21882 100 PRO A O 1
ATOM 763 N N . GLU A 1 102 ? 10.54691 13.05275 17.82471 1.000 46.59101 101 GLU A N 1
ATOM 764 C CA . GLU A 1 102 ? 9.94098 12.12682 18.76503 1.000 49.50170 101 GLU A CA 1
ATOM 765 C C . GLU A 1 102 ? 10.98447 11.08846 19.17166 1.000 42.66039 101 GLU A C 1
ATOM 766 O O . GLU A 1 102 ? 11.85241 10.72071 18.37288 1.000 42.43524 101 GLU A O 1
ATOM 772 N N . PRO A 1 103 ? 10.93748 10.60935 20.40530 1.000 39.14832 102 PRO A N 1
ATOM 773 C CA . PRO A 1 103 ? 11.96594 9.67568 20.86544 1.000 39.87312 102 PRO A CA 1
ATOM 774 C C . PRO A 1 103 ? 11.67648 8.23516 20.45891 1.000 42.89978 102 PRO A C 1
ATOM 775 O O . PRO A 1 103 ? 10.52734 7.79347 20.40252 1.000 45.31713 102 PRO A O 1
ATOM 779 N N . TYR A 1 104 ? 12.75212 7.49371 20.21003 1.000 42.20290 103 TYR A N 1
ATOM 780 C CA . TYR A 1 104 ? 12.68797 6.04245 20.29721 1.000 42.21771 103 TYR A CA 1
ATOM 781 C C . TYR A 1 104 ? 12.71636 5.62928 21.76842 1.000 44.97117 103 TYR A C 1
ATOM 782 O O . TYR A 1 104 ? 13.09565 6.40507 22.64671 1.000 44.67144 103 TYR A O 1
ATOM 791 N N . GLU A 1 105 ? 12.36852 4.37103 22.02787 1.000 42.98678 104 GLU A N 1
ATOM 792 C CA . GLU A 1 105 ? 12.59787 3.79001 23.34022 1.000 45.84370 104 GLU A CA 1
ATOM 793 C C . GLU A 1 105 ? 14.08987 3.54501 23.54619 1.000 42.51738 104 GLU A C 1
ATOM 794 O O . GLU A 1 105 ? 14.74138 2.90096 22.72458 1.000 42.97660 104 GLU A O 1
ATOM 800 N N . GLY A 1 106 ? 14.63514 4.03826 24.66551 1.000 44.85959 105 GLY A N 1
ATOM 801 C CA . GLY A 1 106 ? 16.06644 3.89394 24.89432 1.000 45.46468 105 GLY A CA 1
ATOM 802 C C . GLY A 1 106 ? 16.48391 2.56372 25.48931 1.000 46.48188 105 GLY A C 1
ATOM 803 O O . GLY A 1 106 ? 17.63052 2.14581 25.29500 1.000 44.16106 105 GLY A O 1
ATOM 804 N N . GLU A 1 107 ? 15.57136 1.87582 26.17463 1.000 45.69828 106 GLU A N 1
ATOM 805 C CA . GLU A 1 107 ? 15.93799 0.65282 26.88615 1.000 49.65345 106 GLU A CA 1
ATOM 806 C C . GLU A 1 107 ? 16.49504 -0.45777 26.00061 1.000 50.17927 106 GLU A C 1
ATOM 807 O O . GLU A 1 107 ? 17.43262 -1.13932 26.45063 1.000 51.19007 106 GLU A O 1
ATOM 813 N N . PRO A 1 108 ? 15.99336 -0.71137 24.77733 1.000 49.97049 107 PRO A N 1
ATOM 814 C CA . PRO A 1 108 ? 16.60204 -1.78618 23.97326 1.000 52.01367 107 PRO A CA 1
ATOM 815 C C . PRO A 1 108 ? 18.06867 -1.53889 23.68590 1.000 50.51735 107 PRO A C 1
ATOM 816 O O . PRO A 1 108 ? 18.82031 -2.49594 23.46520 1.000 52.72736 107 PRO A O 1
ATOM 820 N N . LEU A 1 109 ? 18.49385 -0.27142 23.69724 1.000 47.90777 108 LEU A N 1
ATOM 821 C CA . LEU A 1 109 ? 19.88000 0.12332 23.49086 1.000 46.66844 108 LEU A CA 1
ATOM 822 C C . LEU A 1 109 ? 20.74661 -0.03749 24.74278 1.000 47.55497 108 LEU A C 1
ATOM 823 O O . LEU A 1 109 ? 21.94693 0.24213 24.68151 1.000 46.72203 108 LEU A O 1
ATOM 828 N N . LEU A 1 110 ? 20.17356 -0.41066 25.88425 1.000 53.66318 109 LEU A N 1
ATOM 829 C CA . LEU A 1 110 ? 20.95965 -0.58311 27.10910 1.000 51.99438 109 LEU A CA 1
ATOM 830 C C . LEU A 1 110 ? 21.49745 -2.00682 27.15962 1.000 56.60330 109 LEU A C 1
ATOM 831 O O . LEU A 1 110 ? 20.81804 -2.93323 27.60464 1.000 65.19486 109 LEU A O 1
ATOM 836 N N . SER A 1 111 ? 22.73335 -2.18526 26.70334 1.000 59.97171 110 SER A N 1
ATOM 837 C CA . SER A 1 111 ? 23.38725 -3.49388 26.73955 1.000 61.92759 110 SER A CA 1
ATOM 838 C C . SER A 1 111 ? 24.88956 -3.36769 26.47428 1.000 63.36439 110 SER A C 1
ATOM 839 O O . SER A 1 111 ? 25.35090 -2.36571 25.90593 1.000 62.25022 110 SER A O 1
ATOM 842 N N . VAL B 2 40 ? 9.01325 20.21044 17.63876 1.000 61.04725 432 VAL B N 1
ATOM 843 C CA . VAL B 2 40 ? 8.59391 21.11425 18.70530 1.000 64.61976 432 VAL B CA 1
ATOM 844 C C . VAL B 2 40 ? 9.79141 21.86959 19.28526 1.000 64.87022 432 VAL B C 1
ATOM 845 O O . VAL B 2 40 ? 9.85724 23.09549 19.19903 1.000 66.70598 432 VAL B O 1
ATOM 849 N N . LEU B 2 41 ? 10.74253 21.14654 19.87182 1.000 48.98392 433 LEU B N 1
ATOM 850 C CA . LEU B 2 41 ? 11.94703 21.76578 20.40719 1.000 45.92873 433 LEU B CA 1
ATOM 851 C C . LEU B 2 41 ? 13.06047 21.74435 19.37190 1.000 49.60307 433 LEU B C 1
ATOM 852 O O . LEU B 2 41 ? 13.31991 20.71155 18.74773 1.000 47.52879 433 LEU B O 1
ATOM 857 N N . THR B 2 42 ? 13.71793 22.88070 19.19682 1.000 42.94812 434 THR B N 1
ATOM 858 C CA . THR B 2 42 ? 14.93747 22.93515 18.40847 1.000 47.79759 434 THR B CA 1
ATOM 859 C C . THR B 2 42 ? 16.13000 22.75741 19.33593 1.000 49.80659 434 THR B C 1
ATOM 860 O O . THR B 2 42 ? 16.11762 23.23655 20.47097 1.000 48.42761 434 THR B O 1
ATOM 864 N N . SER B 2 43 ? 17.15579 22.05997 18.84902 1.000 43.58346 435 SER B N 1
ATOM 865 C CA . SER B 2 43 ? 18.30892 21.75194 19.68172 1.000 42.21803 435 SER B CA 1
ATOM 866 C C . SER B 2 43 ? 19.10101 23.02293 20.01040 1.000 48.28924 435 SER B C 1
ATOM 867 O O . SER B 2 43 ? 19.13924 23.97050 19.21771 1.000 46.56617 435 SER B O 1
ATOM 870 N N . PRO B 2 44 ? 19.74499 23.06926 21.17410 1.000 46.34926 436 PRO B N 1
ATOM 871 C CA . PRO B 2 44 ? 20.42778 24.29280 21.58693 1.000 48.67357 436 PRO B CA 1
ATOM 872 C C . PRO B 2 44 ? 21.80684 24.39696 20.95674 1.000 56.89676 436 PRO B C 1
ATOM 873 O O . PRO B 2 44 ? 22.39300 23.41886 20.49321 1.000 52.21350 436 PRO B O 1
ATOM 877 N N . VAL B 2 45 ? 22.33915 25.61112 20.98540 1.000 54.39829 437 VAL B N 1
ATOM 878 C CA . VAL B 2 45 ? 23.70690 25.86008 20.54184 1.000 63.88818 437 VAL B CA 1
ATOM 879 C C . VAL B 2 45 ? 24.55017 26.09437 21.78965 1.000 66.42402 437 VAL B C 1
ATOM 880 O O . VAL B 2 45 ? 24.03340 26.63395 22.77528 1.000 66.73669 437 VAL B O 1
ATOM 884 N N . PRO B 2 46 ? 25.82164 25.65273 21.83420 1.000 71.24367 438 PRO B N 1
ATOM 885 C CA . PRO B 2 46 ? 26.65941 25.98723 22.99734 1.000 71.17604 438 PRO B CA 1
ATOM 886 C C . PRO B 2 46 ? 27.09749 27.45418 22.99087 1.000 73.99890 438 PRO B C 1
ATOM 887 O O . PRO B 2 46 ? 26.98423 28.15052 24.00679 1.000 76.60596 438 PRO B O 1
ATOM 891 N N . GLY C 1 5 ? 33.80849 14.12021 -5.63769 1.000 97.57445 4 GLY C N 1
ATOM 892 C CA . GLY C 1 5 ? 34.70652 13.00149 -5.41799 1.000 97.52139 4 GLY C CA 1
ATOM 893 C C . GLY C 1 5 ? 36.00357 13.42094 -4.75257 1.000 90.73216 4 GLY C C 1
ATOM 894 O O . GLY C 1 5 ? 36.69773 12.60994 -4.13996 1.000 89.71191 4 GLY C O 1
ATOM 895 N N . ILE C 1 6 ? 36.31466 14.70858 -4.84850 1.000 86.20385 5 ILE C N 1
ATOM 896 C CA . ILE C 1 6 ? 37.54284 15.27576 -4.31001 1.000 82.04005 5 ILE C CA 1
ATOM 897 C C . ILE C 1 6 ? 37.17477 16.05454 -3.05957 1.000 65.04440 5 ILE C C 1
ATOM 898 O O . ILE C 1 6 ? 36.28572 16.91180 -3.10298 1.000 64.50487 5 ILE C O 1
ATOM 903 N N . SER C 1 7 ? 37.85263 15.74942 -1.95081 1.000 64.43362 6 SER C N 1
ATOM 904 C CA . SER C 1 7 ? 37.60122 16.36187 -0.65105 1.000 61.87832 6 SER C CA 1
ATOM 905 C C . SER C 1 7 ? 38.67040 17.40916 -0.36944 1.000 54.93977 6 SER C C 1
ATOM 906 O O . SER C 1 7 ? 39.86679 17.09864 -0.37985 1.000 56.78815 6 SER C O 1
ATOM 909 N N . ILE C 1 8 ? 38.24233 18.64301 -0.12038 1.000 48.89024 7 ILE C N 1
ATOM 910 C CA . ILE C 1 8 ? 39.14311 19.73668 0.21889 1.000 46.49524 7 ILE C CA 1
ATOM 911 C C . ILE C 1 8 ? 38.77818 20.21397 1.61673 1.000 43.98336 7 ILE C C 1
ATOM 912 O O . ILE C 1 8 ? 37.60353 20.48981 1.88958 1.000 41.91013 7 ILE C O 1
ATOM 917 N N . CYS C 1 9 ? 39.76840 20.30399 2.50583 1.000 40.68605 8 CYS C N 1
ATOM 918 C CA . CYS C 1 9 ? 39.54087 20.86236 3.82813 1.000 38.01753 8 CYS C CA 1
ATOM 919 C C . CYS C 1 9 ? 39.98742 22.31777 3.85383 1.000 39.19820 8 CYS C C 1
ATOM 920 O O . CYS C 1 9 ? 40.98942 22.68433 3.23190 1.000 39.01537 8 CYS C O 1
ATOM 923 N N . VAL C 1 10 ? 39.23314 23.14009 4.58241 1.000 33.19950 9 VAL C N 1
ATOM 924 C CA . VAL C 1 10 ? 39.43090 24.58625 4.63471 1.000 33.95358 9 VAL C CA 1
ATOM 925 C C . VAL C 1 10 ? 39.34426 24.99575 6.09991 1.000 31.77002 9 VAL C C 1
ATOM 926 O O . VAL C 1 10 ? 38.33828 24.72129 6.76217 1.000 33.90798 9 VAL C O 1
ATOM 930 N N . ALA C 1 11 ? 40.39614 25.61646 6.61809 1.000 34.24081 10 ALA C N 1
ATOM 931 C CA . ALA C 1 11 ? 40.44084 25.94236 8.03572 1.000 34.77542 10 ALA C CA 1
ATOM 932 C C . ALA C 1 11 ? 40.68578 27.43361 8.24148 1.000 32.00774 10 ALA C C 1
ATOM 933 O O . ALA C 1 11 ? 41.22334 28.12201 7.37604 1.000 34.32699 10 ALA C O 1
ATOM 935 N N . THR C 1 12 ? 40.30512 27.91929 9.42379 1.000 31.60514 11 THR C N 1
ATOM 936 C CA . THR C 1 12 ? 40.48636 29.33627 9.72431 1.000 32.63467 11 THR C CA 1
ATOM 937 C C . THR C 1 12 ? 40.41690 29.51765 11.23727 1.000 35.57703 11 THR C C 1
ATOM 938 O O . THR C 1 12 ? 40.08285 28.59077 11.98291 1.000 35.43827 11 THR C O 1
ATOM 942 N N . ASP C 1 13 ? 40.76864 30.72047 11.68286 1.000 39.38068 12 ASP C N 1
ATOM 943 C CA . ASP C 1 13 ? 40.76640 31.04258 13.10335 1.000 39.76028 12 ASP C CA 1
ATOM 944 C C . ASP C 1 13 ? 39.41101 31.63110 13.47650 1.000 43.98250 12 ASP C C 1
ATOM 945 O O . ASP C 1 13 ? 38.95511 32.59539 12.86187 1.000 48.56692 12 ASP C O 1
ATOM 950 N N . CYS C 1 14 ? 38.76496 31.03834 14.46864 1.000 42.99519 13 CYS C N 1
ATOM 951 C CA A CYS C 1 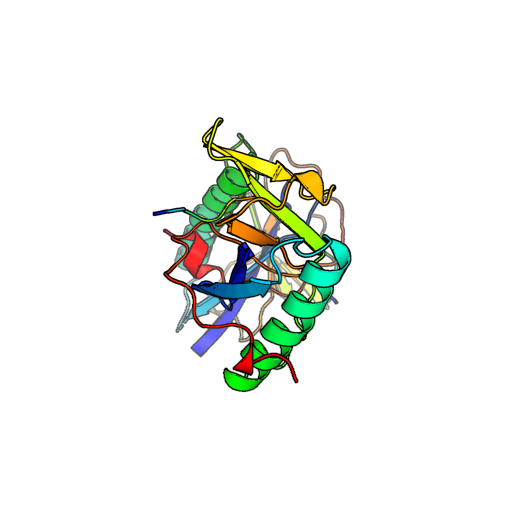14 ? 37.50603 31.53151 15.01243 0.620 48.29409 13 CYS C CA 1
ATOM 952 C CA B CYS C 1 14 ? 37.50702 31.53065 15.01845 0.380 49.69184 13 CYS C CA 1
ATOM 953 C C . CYS C 1 14 ? 37.76545 31.88308 16.47934 1.000 52.86881 13 CYS C C 1
ATOM 954 O O . CYS C 1 14 ? 37.72154 31.01038 17.35971 1.000 52.11961 13 CYS C O 1
ATOM 959 N N . ASP C 1 15 ? 38.06687 33.16430 16.72761 1.000 55.20014 14 ASP C N 1
ATOM 960 C CA . ASP C 1 15 ? 38.34414 33.69483 18.07270 1.000 57.16092 14 ASP C CA 1
ATOM 961 C C . ASP C 1 15 ? 39.34728 32.84685 18.85314 1.000 55.05380 14 ASP C C 1
ATOM 962 O O . ASP C 1 15 ? 39.18992 32.60962 20.05455 1.000 51.40720 14 ASP C O 1
ATOM 967 N N . GLY C 1 16 ? 40.41063 32.42192 18.18065 1.000 59.93579 15 GLY C N 1
ATOM 968 C CA . GLY C 1 16 ? 41.45754 31.64800 18.80241 1.000 56.97652 15 GLY C CA 1
ATOM 969 C C . GLY C 1 16 ? 41.36942 30.15061 18.57164 1.000 56.32563 15 GLY C C 1
ATOM 970 O O . GLY C 1 16 ? 42.39997 29.47305 18.65103 1.000 51.41290 15 GLY C O 1
ATOM 971 N N . GLU C 1 17 ? 40.19621 29.61481 18.23750 1.000 52.65249 16 GLU C N 1
ATOM 972 C CA . GLU C 1 17 ? 40.09747 28.18565 17.96953 1.000 48.98019 16 GLU C CA 1
ATOM 973 C C . GLU C 1 17 ? 40.22264 27.94916 16.47489 1.000 45.84240 16 GLU C C 1
ATOM 974 O O . GLU C 1 17 ? 39.68071 28.70673 15.67434 1.000 48.70572 16 GLU C O 1
ATOM 980 N N . LYS C 1 18 ? 40.93821 26.90458 16.08711 1.000 47.42467 17 LYS C N 1
ATOM 981 C CA . LYS C 1 18 ? 41.04552 26.59676 14.66793 1.000 42.91824 17 LYS C CA 1
ATOM 982 C C . LYS C 1 18 ? 39.87387 25.70204 14.30457 1.000 42.88236 17 LYS C C 1
ATOM 983 O O . LYS C 1 18 ? 39.60747 24.71037 14.99597 1.000 45.87237 17 LYS C O 1
ATOM 989 N N . VAL C 1 19 ? 39.14524 26.08279 13.26304 1.000 36.94521 18 VAL C N 1
ATOM 990 C CA . VAL C 1 19 ? 37.99465 25.31998 12.80138 1.000 37.80536 18 VAL C CA 1
ATOM 991 C C . VAL C 1 19 ? 38.26523 24.87993 11.36862 1.000 40.53788 18 VAL C C 1
ATOM 992 O O . VAL C 1 19 ? 38.64276 25.70147 10.52029 1.000 37.73922 18 VAL C O 1
ATOM 996 N N . ASN C 1 20 ? 38.04568 23.59058 11.10331 1.000 39.40898 19 ASN C N 1
ATOM 997 C CA . ASN C 1 20 ? 38.34578 22.94991 9.82881 1.000 38.61415 19 ASN C CA 1
ATOM 998 C C . ASN C 1 20 ? 37.06435 22.35761 9.25509 1.000 38.46832 19 ASN C C 1
ATOM 999 O O . ASN C 1 20 ? 36.36953 21.59635 9.94111 1.000 36.73700 19 ASN C O 1
ATOM 1004 N N . LEU C 1 21 ? 36.76883 22.68822 7.99335 1.000 36.05183 20 LEU C N 1
ATOM 1005 C CA . LEU C 1 21 ? 35.58095 22.21391 7.30192 1.000 38.91576 20 LEU C CA 1
ATOM 1006 C C . LEU C 1 21 ? 35.96307 21.44632 6.04427 1.000 41.15105 20 LEU C C 1
ATOM 1007 O O . LEU C 1 21 ? 36.83900 21.86396 5.28302 1.000 41.79617 20 LEU C O 1
ATOM 1012 N N . ARG C 1 22 ? 35.24651 20.36630 5.77348 1.000 39.15797 21 ARG C N 1
ATOM 1013 C CA . ARG C 1 22 ? 35.47275 19.59061 4.56305 1.000 41.07413 21 ARG C CA 1
ATOM 1014 C C . ARG C 1 22 ? 34.37387 19.88212 3.54497 1.000 42.00715 21 ARG C C 1
ATOM 1015 O O . ARG C 1 22 ? 33.18782 19.84427 3.87635 1.000 45.15910 21 ARG C O 1
ATOM 1023 N N . PHE C 1 23 ? 34.77521 20.14224 2.29754 1.000 48.73789 22 PHE C N 1
ATOM 1024 C CA . PHE C 1 23 ? 33.86320 20.33214 1.17756 1.000 49.68680 22 PHE C CA 1
ATOM 1025 C C . PHE C 1 23 ? 34.15268 19.29486 0.10568 1.000 50.96102 22 PHE C C 1
ATOM 1026 O O . PHE C 1 23 ? 35.31254 19.03072 -0.23206 1.000 50.15315 22 PHE C O 1
ATOM 1034 N N . LEU C 1 24 ? 33.08700 18.71910 -0.42990 1.000 57.11286 23 LEU C N 1
ATOM 1035 C CA . LEU C 1 24 ? 33.17021 17.64520 -1.40466 1.000 65.11425 23 LEU C CA 1
ATOM 1036 C C . LEU C 1 24 ? 32.80548 18.18485 -2.77901 1.000 68.44440 23 LEU C C 1
ATOM 1037 O O .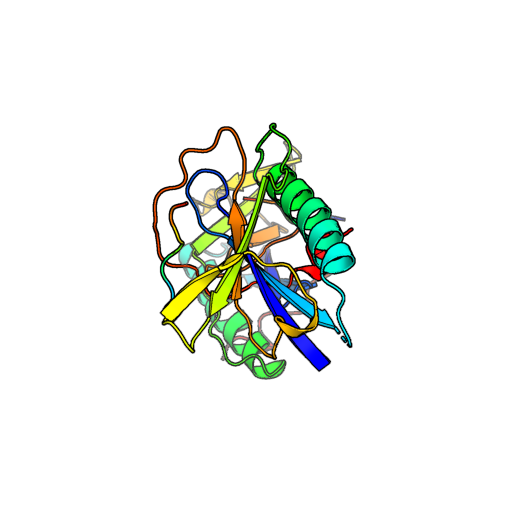 LEU C 1 24 ? 31.74073 18.78677 -2.94736 1.000 69.17625 23 LEU C O 1
ATOM 1042 N N . PHE C 1 25 ? 33.69187 17.97263 -3.74974 1.000 67.73177 24 PHE C N 1
ATOM 1043 C CA . PHE C 1 25 ? 33.46762 18.37389 -5.14440 1.000 84.26988 24 PHE C CA 1
ATOM 1044 C C . PHE C 1 25 ? 33.53980 17.16550 -6.06782 1.000 89.81558 24 PHE C C 1
ATOM 1045 O O . PHE C 1 25 ? 34.60451 16.56930 -6.23390 1.000 82.31252 24 PHE C O 1
ATOM 1053 N N . GLY C 1 29 ? 34.84004 18.57993 -11.04612 1.000 94.56377 28 GLY C N 1
ATOM 1054 C CA . GLY C 1 29 ? 35.90368 19.03890 -10.16910 1.000 87.25724 28 GLY C CA 1
ATOM 1055 C C . GLY C 1 29 ? 35.58891 20.33423 -9.44556 1.000 82.89132 28 GLY C C 1
ATOM 1056 O O . GLY C 1 29 ? 34.53979 20.93582 -9.66659 1.000 89.14614 28 GLY C O 1
ATOM 1057 N N . PRO C 1 30 ? 36.48472 20.76185 -8.55955 1.000 88.88864 29 PRO C N 1
ATOM 1058 C CA . PRO C 1 30 ? 36.28164 22.02176 -7.83598 1.000 90.23729 29 PRO C CA 1
ATOM 1059 C C . PRO C 1 30 ? 36.89562 23.20477 -8.56703 1.000 82.96188 29 PRO C C 1
ATOM 1060 O O . PRO C 1 30 ? 37.81165 23.05146 -9.37393 1.000 90.97634 29 PRO C O 1
ATOM 1064 N N . SER C 1 31 ? 36.34418 24.39817 -8.32084 1.000 86.52763 30 SER C N 1
ATOM 1065 C CA . SER C 1 31 ? 37.03546 25.63633 -8.66049 1.000 82.24950 30 SER C CA 1
ATOM 1066 C C . SER C 1 31 ? 37.33987 26.40151 -7.37630 1.000 71.06756 30 SER C C 1
ATOM 1067 O O . SER C 1 31 ? 36.60911 26.30178 -6.38251 1.000 64.53493 30 SER C O 1
ATOM 1070 N N . VAL C 1 32 ? 38.41725 27.18589 -7.40307 1.000 54.83044 31 VAL C N 1
ATOM 1071 C CA . VAL C 1 32 ? 38.83612 27.87594 -6.18595 1.000 49.98633 31 VAL C CA 1
ATOM 1072 C C . VAL C 1 32 ? 37.83013 28.94903 -5.78659 1.000 50.28650 31 VAL C C 1
ATOM 1073 O O . VAL C 1 32 ? 37.54476 29.12445 -4.59698 1.000 45.26924 31 VAL C O 1
ATOM 1077 N N . SER C 1 33 ? 37.31925 29.71470 -6.76147 1.000 45.14598 32 SER C N 1
ATOM 1078 C CA . SER C 1 33 ? 36.44177 30.84370 -6.45465 1.000 47.31758 32 SER C CA 1
ATOM 1079 C C . SER C 1 33 ? 35.13889 30.37847 -5.81957 1.000 44.28107 32 SER C C 1
ATOM 1080 O O . SER C 1 33 ? 34.64421 31.00438 -4.86784 1.000 44.99595 32 SER C O 1
ATOM 1083 N N . ARG C 1 34 ? 34.60428 29.24896 -6.28078 1.000 63.74095 33 ARG C N 1
ATOM 1084 C CA . ARG C 1 34 ? 33.43380 28.67326 -5.62902 1.000 67.91506 33 ARG C CA 1
ATOM 1085 C C . ARG C 1 34 ? 33.76720 28.17028 -4.22392 1.000 60.48782 33 ARG C C 1
ATOM 1086 O O . ARG C 1 34 ? 32.97517 28.34912 -3.29240 1.000 57.84374 33 ARG C O 1
ATOM 1094 N N . LEU C 1 35 ? 34.94101 27.56379 -4.04135 1.000 54.92365 34 LEU C N 1
ATOM 1095 C CA . LEU C 1 35 ? 35.32047 27.10731 -2.71128 1.000 50.10872 34 LEU C CA 1
ATOM 1096 C C . LEU C 1 35 ? 35.44568 28.28510 -1.74561 1.000 46.90874 34 LEU C C 1
ATOM 1097 O O . LEU C 1 35 ? 35.01024 28.20238 -0.59012 1.000 43.35650 34 LEU C O 1
ATOM 1102 N N . LEU C 1 36 ? 35.99744 29.40409 -2.21745 1.000 43.66912 35 LEU C N 1
ATOM 1103 C CA . LEU C 1 36 ? 36.15586 30.57223 -1.36034 1.000 39.64179 35 LEU C CA 1
ATOM 1104 C C . LEU C 1 36 ? 34.80365 31.19054 -1.01197 1.000 45.32374 35 LEU C C 1
ATOM 1105 O O . LEU C 1 36 ? 34.57856 31.58243 0.13676 1.000 43.09265 35 LEU C O 1
ATOM 1110 N N . ASN C 1 37 ? 33.87233 31.25516 -1.96851 1.000 41.44288 36 ASN C N 1
ATOM 1111 C CA . ASN C 1 37 ? 32.54988 31.78666 -1.63368 1.000 44.23429 36 ASN C CA 1
ATOM 1112 C C . ASN C 1 37 ? 31.79715 30.86343 -0.67541 1.000 42.96689 36 ASN C C 1
ATOM 1113 O O . ASN C 1 37 ? 31.15486 31.33615 0.28157 1.000 41.70370 36 ASN C O 1
ATOM 1118 N N . TYR C 1 38 ? 31.86131 29.54799 -0.91277 1.000 39.31127 37 TYR C N 1
ATOM 1119 C CA . TYR C 1 38 ? 31.26719 28.60501 0.02935 1.000 45.45273 37 TYR C CA 1
ATOM 1120 C C . TYR C 1 38 ? 31.85237 28.77807 1.42193 1.000 40.09071 37 TYR C C 1
ATOM 1121 O O . TYR C 1 38 ? 31.11055 28.78602 2.40463 1.000 37.68843 37 TYR C O 1
ATOM 1130 N N . SER C 1 39 ? 33.17981 28.91498 1.51870 1.000 44.97688 38 SER C N 1
ATOM 1131 C CA . SER C 1 39 ? 33.84647 29.05618 2.81058 1.000 38.55713 38 SER C CA 1
ATOM 1132 C C . SER C 1 39 ? 33.42372 30.32594 3.52196 1.000 40.52427 38 SER C C 1
ATOM 1133 O O . SER C 1 39 ? 33.22568 30.32900 4.74956 1.000 37.99401 38 SER C O 1
ATOM 1136 N N . THR C 1 40 ? 33.30912 31.42145 2.77580 1.000 34.61023 39 THR C N 1
ATOM 1137 C CA . THR C 1 40 ? 32.91453 32.69095 3.37165 1.000 37.45171 39 THR C CA 1
ATOM 1138 C C . THR C 1 40 ? 31.50118 32.60194 3.92726 1.000 40.99073 39 THR C C 1
ATOM 1139 O O . THR C 1 40 ? 31.24608 33.02939 5.06230 1.000 39.54368 39 THR C O 1
ATOM 1143 N N . THR C 1 41 ? 30.58326 31.98816 3.17749 1.000 39.31821 40 THR C N 1
ATOM 1144 C CA . THR C 1 41 ? 29.23734 31.77164 3.70918 1.000 41.93305 40 THR C CA 1
ATOM 1145 C C . THR C 1 41 ? 29.25167 30.86613 4.95194 1.000 40.07457 40 THR C C 1
ATOM 1146 O O . THR C 1 41 ? 28.62052 31.17980 5.97684 1.000 36.75635 40 THR C O 1
ATOM 1150 N N . ALA C 1 42 ? 29.98006 29.74414 4.88774 1.000 36.70025 41 ALA C N 1
ATOM 1151 C CA . ALA C 1 42 ? 29.96340 28.78062 5.99619 1.000 39.09836 41 ALA C CA 1
ATOM 1152 C C . ALA C 1 42 ? 30.57396 29.36632 7.26344 1.000 36.84543 41 ALA C C 1
ATOM 1153 O O . ALA C 1 42 ? 30.03902 29.17368 8.36171 1.000 34.36354 41 ALA C O 1
ATOM 1155 N N . PHE C 1 43 ? 31.68173 30.08827 7.13276 1.000 45.28077 42 PHE C N 1
ATOM 1156 C CA . PHE C 1 43 ? 32.34403 30.64078 8.30176 1.000 39.30333 42 PHE C CA 1
ATOM 1157 C C . PHE C 1 43 ? 31.60863 31.84977 8.85913 1.000 41.77590 42 PHE C C 1
ATOM 1158 O O . PHE C 1 43 ? 31.65512 32.07064 10.07287 1.000 42.18368 42 PHE C O 1
ATOM 1166 N N . ASN C 1 44 ? 30.90076 32.62608 8.02855 1.000 38.86586 43 ASN C N 1
ATOM 1167 C CA . ASN C 1 44 ? 30.01222 33.63000 8.61379 1.000 40.79504 43 ASN C CA 1
ATOM 1168 C C . ASN C 1 44 ? 28.88093 32.97541 9.40890 1.000 40.56794 43 ASN C C 1
ATOM 1169 O O . ASN C 1 44 ? 28.51122 33.44773 10.49749 1.000 38.62554 43 ASN C O 1
ATOM 1174 N N . ASN C 1 45 ? 28.31241 31.88355 8.89058 1.000 40.68722 44 ASN C N 1
ATOM 1175 C CA . ASN C 1 45 ? 27.26595 31.20456 9.65347 1.000 44.14269 44 ASN C CA 1
ATOM 1176 C C . ASN C 1 45 ? 27.82408 30.58234 10.93476 1.000 42.44441 44 ASN C C 1
ATOM 1177 O O . ASN C 1 45 ? 27.15297 30.57808 11.97569 1.000 46.11327 44 ASN C O 1
ATOM 1182 N N . TYR C 1 46 ? 29.05239 30.06665 10.88413 1.000 45.61939 45 TYR C N 1
ATOM 1183 C CA . TYR C 1 46 ? 29.68027 29.53876 12.08943 1.000 42.60505 45 TYR C CA 1
ATOM 1184 C C . TYR C 1 46 ? 29.89358 30.64851 13.12024 1.000 43.47047 45 TYR C C 1
ATOM 1185 O O . TYR C 1 46 ? 29.55130 30.48522 14.29145 1.000 43.29157 45 TYR C O 1
ATOM 1194 N N . PHE C 1 47 ? 30.43603 31.79910 12.68883 1.000 47.46433 46 PHE C N 1
ATOM 1195 C CA . PHE C 1 47 ? 30.58662 32.94475 13.58811 1.000 44.75990 46 PHE C CA 1
ATOM 1196 C C . PHE C 1 47 ? 29.26171 33.30506 14.23781 1.000 46.82468 46 PHE C C 1
ATOM 1197 O O . PHE C 1 47 ? 29.20264 33.58082 15.44043 1.000 49.04396 46 PHE C O 1
ATOM 1205 N N . ARG C 1 48 ? 28.18331 33.32348 13.45245 1.000 45.30088 47 ARG C N 1
ATOM 1206 C CA . ARG C 1 48 ? 26.88130 33.64696 14.02670 1.000 47.27515 47 ARG C CA 1
ATOM 1207 C C . ARG C 1 48 ? 26.44787 32.59346 15.04264 1.000 50.79345 47 ARG C C 1
ATOM 1208 O O . ARG C 1 48 ? 25.85987 32.92753 16.08261 1.000 50.44978 47 ARG C O 1
ATOM 1216 N N . LEU C 1 49 ? 26.74674 31.31645 14.76728 1.000 49.10467 48 LEU C N 1
ATOM 1217 C CA . LEU C 1 49 ? 26.37012 30.24379 15.68554 1.000 53.36781 48 LEU C CA 1
ATOM 1218 C C . LEU C 1 49 ? 27.09510 30.36746 17.02010 1.000 53.52438 48 LEU C C 1
ATOM 1219 O O . LEU C 1 49 ? 26.53090 30.04016 18.06617 1.000 50.05160 48 LEU C O 1
ATOM 1224 N N . LYS C 1 50 ? 28.35601 30.79110 16.99200 1.000 47.48195 49 LYS C N 1
ATOM 1225 C CA . LYS C 1 50 ? 29.18293 30.95133 18.17427 1.000 52.11868 49 LYS C CA 1
ATOM 1226 C C . LYS C 1 50 ? 28.99937 32.30346 18.84012 1.000 51.03206 49 LYS C C 1
ATOM 1227 O O . LYS C 1 50 ? 29.62032 32.54955 19.87622 1.000 58.02934 49 LYS C O 1
ATOM 1233 N N . GLY C 1 51 ? 28.17500 33.18268 18.28161 1.000 45.77038 50 GLY C N 1
ATOM 1234 C CA . GLY C 1 51 ? 27.95058 34.47535 18.90300 1.000 49.79117 50 GLY C CA 1
ATOM 1235 C C . GLY C 1 51 ? 28.95934 35.54794 18.55918 1.000 56.09900 50 GLY C C 1
ATOM 1236 O O . GLY C 1 51 ? 29.02935 36.56096 19.26320 1.000 66.00782 50 GLY C O 1
ATOM 1237 N N . ILE C 1 52 ? 29.75126 35.35901 17.51454 1.000 55.89553 51 ILE C N 1
ATOM 1238 C CA . ILE C 1 52 ? 30.72439 36.35426 17.08721 1.000 56.87019 51 ILE C CA 1
ATOM 1239 C C . ILE C 1 52 ? 30.02585 37.35019 16.17602 1.000 62.13142 51 ILE C C 1
ATOM 1240 O O . ILE C 1 52 ? 29.40617 36.96317 15.17633 1.000 63.64208 51 ILE C O 1
ATOM 1245 N N . SER C 1 53 ? 30.14260 38.63652 16.50466 1.000 60.09027 52 SER C N 1
ATOM 1246 C CA . SER C 1 53 ? 29.39375 39.66060 15.78411 1.000 69.75341 52 SER C CA 1
ATOM 1247 C C . SER C 1 53 ? 30.09405 40.14379 14.52272 1.00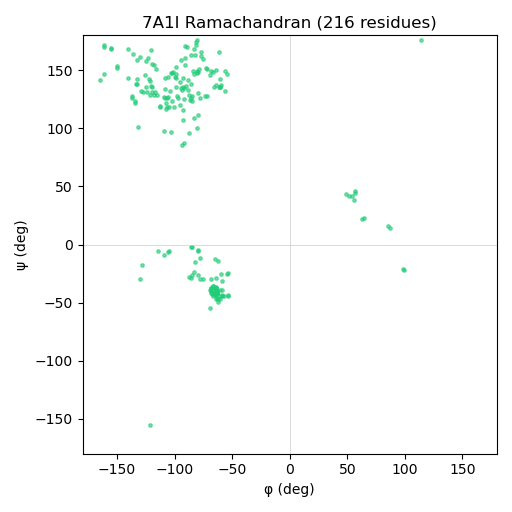0 69.08493 52 SER C C 1
ATOM 1248 O O . SER C 1 53 ? 29.41487 40.53864 13.56459 1.000 68.55514 52 SER C O 1
ATOM 1251 N N . ARG C 1 54 ? 31.42347 40.10897 14.47912 1.000 65.89316 53 ARG C N 1
ATOM 1252 C CA . ARG C 1 54 ? 32.11512 40.59755 13.29651 1.000 67.88073 53 ARG C CA 1
ATOM 1253 C C . ARG C 1 54 ? 31.94078 39.63314 12.13355 1.000 58.16329 53 ARG C C 1
ATOM 1254 O O . ARG C 1 54 ? 31.77066 38.42111 12.31363 1.000 49.75007 53 ARG C O 1
ATOM 1262 N N . ALA C 1 55 ? 31.98280 40.18465 10.92551 1.000 54.91761 54 ALA C N 1
ATOM 1263 C CA . ALA C 1 55 ? 31.84165 39.36629 9.73702 1.000 49.61390 54 ALA C CA 1
ATOM 1264 C C . ALA C 1 55 ? 33.15510 38.67134 9.41234 1.000 50.28607 54 ALA C C 1
ATOM 1265 O O . ALA C 1 55 ? 34.24187 39.19695 9.66518 1.000 53.83998 54 ALA C O 1
ATOM 1267 N N . PHE C 1 56 ? 33.04469 37.47975 8.83855 1.000 44.99514 55 PHE C N 1
ATOM 1268 C CA . PHE C 1 56 ? 34.20115 36.75727 8.33934 1.000 43.51615 55 PHE C CA 1
ATOM 1269 C C . PHE C 1 56 ? 34.49385 37.21759 6.91232 1.000 41.50507 55 PHE C C 1
ATOM 1270 O O . PHE C 1 56 ? 33.57468 37.44110 6.12511 1.000 40.56306 55 PHE C O 1
ATOM 1278 N N . ALA C 1 57 ? 35.77514 37.40503 6.60449 1.000 41.14915 56 ALA C N 1
ATOM 1279 C CA . ALA C 1 57 ? 36.21088 37.66639 5.24247 1.000 41.83727 56 ALA C CA 1
ATOM 1280 C C . ALA C 1 57 ? 37.61777 37.11853 5.07489 1.000 37.08280 56 ALA C C 1
ATOM 1281 O O . ALA C 1 57 ? 38.38333 37.03342 6.03934 1.000 40.67024 56 ALA C O 1
ATOM 1283 N N . VAL C 1 58 ? 37.94911 36.73231 3.83799 1.000 36.34416 57 VAL C N 1
ATOM 1284 C CA . VAL C 1 58 ? 39.27221 36.21703 3.50194 1.000 37.61316 57 VAL C CA 1
ATOM 1285 C C . VAL C 1 58 ? 40.09869 37.35866 2.93603 1.000 41.62159 57 VAL C C 1
ATOM 1286 O O . VAL C 1 58 ? 39.69201 38.00196 1.96029 1.000 39.94553 57 VAL C O 1
ATOM 1290 N N . ASN C 1 59 ? 41.28243 37.58526 3.50846 1.000 35.93028 58 ASN C N 1
ATOM 1291 C CA . ASN C 1 59 ? 42.21941 38.51934 2.90441 1.000 36.84173 58 ASN C CA 1
ATOM 1292 C C . ASN C 1 59 ? 43.41010 37.81330 2.29646 1.000 39.41311 58 ASN C C 1
ATOM 1293 O O . ASN C 1 59 ? 44.16939 38.44889 1.56192 1.000 39.38975 58 ASN C O 1
ATOM 1298 N N . SER C 1 60 ? 43.55165 36.51160 2.53053 1.000 44.16597 59 SER C N 1
ATOM 1299 C CA . SER C 1 60 ? 44.57679 35.71106 1.88430 1.000 44.92533 59 SER C CA 1
ATOM 1300 C C . SER C 1 60 ? 44.22897 34.24196 2.07866 1.000 42.82814 59 SER C C 1
ATOM 1301 O O . SER C 1 60 ? 43.82323 33.84029 3.17541 1.000 41.86446 59 SER C O 1
ATOM 1304 N N . ALA C 1 61 ? 44.46151 33.43117 1.04818 1.000 42.58463 60 ALA C N 1
ATOM 1305 C CA . ALA C 1 61 ? 44.19260 32.00672 1.13534 1.000 41.11483 60 ALA C CA 1
ATOM 1306 C C . ALA C 1 61 ? 45.45785 31.25347 0.77486 1.000 42.84165 60 ALA C C 1
ATOM 1307 O O . ALA C 1 61 ? 46.12245 31.57591 -0.21675 1.000 44.35911 60 ALA C O 1
ATOM 1309 N N . VAL C 1 62 ? 45.77081 30.21934 1.56066 1.000 42.94144 61 VAL C N 1
ATOM 1310 C CA . VAL C 1 62 ? 46.95494 29.42200 1.29069 1.000 44.92801 61 VAL C CA 1
ATOM 1311 C C . VAL C 1 62 ? 46.55182 27.95835 1.28536 1.000 43.95574 61 VAL C C 1
ATOM 1312 O O . VAL C 1 62 ? 45.48093 27.57896 1.75657 1.000 42.06560 61 VAL C O 1
ATOM 1316 N N . VAL C 1 63 ? 47.40309 27.14794 0.68327 1.000 45.59297 62 VAL C N 1
ATOM 1317 C CA . VAL C 1 63 ? 47.20517 25.71107 0.57217 1.000 45.44795 62 VAL C CA 1
ATOM 1318 C C . VAL C 1 63 ? 48.52224 25.06162 0.95407 1.000 48.42609 62 VAL C C 1
ATOM 1319 O O . VAL C 1 63 ? 49.59272 25.57507 0.61096 1.000 50.58694 62 VAL C O 1
ATOM 1323 N N . PHE C 1 64 ? 48.45854 23.98143 1.73028 1.000 48.97846 63 PHE C N 1
ATOM 1324 C CA . PHE C 1 64 ? 49.69339 23.34632 2.16415 1.000 52.26025 63 PHE C CA 1
ATOM 1325 C C . PHE C 1 64 ? 50.25736 22.51176 1.02582 1.000 53.81706 63 PHE C C 1
ATOM 1326 O O . PHE C 1 64 ? 49.57054 21.63599 0.48486 1.000 52.79906 63 PHE C O 1
ATOM 1334 N N . ASN C 1 65 ? 51.51838 22.77847 0.68644 1.000 56.64457 64 ASN C N 1
ATOM 1335 C CA . ASN C 1 65 ? 52.24291 22.13141 -0.39684 1.000 62.95427 64 ASN C CA 1
ATOM 1336 C C . ASN C 1 65 ? 53.27879 21.16414 0.16724 1.000 62.50485 64 ASN C C 1
ATOM 1337 O O . ASN C 1 65 ? 54.21582 21.58322 0.87695 1.000 64.99736 64 ASN C O 1
ATOM 1342 N N . ASP C 1 66 ? 53.11505 19.87968 -0.17432 1.000 67.65118 65 ASP C N 1
ATOM 1343 C CA . ASP C 1 66 ? 54.05014 18.83981 0.24179 1.000 70.39621 65 ASP C CA 1
ATOM 1344 C C . ASP C 1 66 ? 55.40609 18.99030 -0.43293 1.000 72.83499 65 ASP C C 1
ATOM 1345 O O . ASP C 1 66 ? 56.42059 18.56702 0.13267 1.000 74.70729 65 ASP C O 1
ATOM 1350 N N . VAL C 1 67 ? 55.44456 19.53744 -1.65292 1.000 70.12586 66 VAL C N 1
ATOM 1351 C CA . VAL C 1 67 ? 56.69691 19.54698 -2.40918 1.000 73.99967 66 VAL C CA 1
ATOM 1352 C C . VAL C 1 67 ? 57.74688 20.36881 -1.67505 1.000 76.69772 66 VAL C C 1
ATOM 1353 O O . VAL C 1 67 ? 58.91231 19.96729 -1.56342 1.000 81.12906 66 VAL C O 1
ATOM 1357 N N . HIS C 1 68 ? 57.33924 21.50833 -1.12440 1.000 74.40380 67 HIS C N 1
ATOM 1358 C CA . HIS C 1 68 ? 58.23299 22.37826 -0.38399 1.000 76.91567 67 HIS C CA 1
ATOM 1359 C C . HIS C 1 68 ? 57.99962 22.30230 1.11864 1.000 76.54789 67 HIS C C 1
ATOM 1360 O O . HIS C 1 68 ? 58.78723 22.87703 1.87863 1.000 79.19487 67 HIS C O 1
ATOM 1367 N N . CYS C 1 69 ? 56.96142 21.57915 1.55842 1.000 73.78474 68 CYS C N 1
ATOM 1368 C CA . CYS C 1 69 ? 56.55973 21.51893 2.96358 1.000 73.20033 68 CYS C CA 1
ATOM 1369 C C . CYS C 1 69 ? 56.26863 22.91726 3.49170 1.000 71.40064 68 CYS C C 1
ATOM 1370 O O . CYS C 1 69 ? 56.70179 23.29305 4.58205 1.000 73.23216 68 CYS C O 1
ATOM 1373 N N . THR C 1 70 ? 55.55149 23.70641 2.69591 1.000 68.18753 69 THR C N 1
ATOM 1374 C CA . THR C 1 70 ? 55.25768 25.08684 3.06507 1.000 66.75082 69 THR C CA 1
ATOM 1375 C C . THR C 1 70 ? 53.83152 25.41457 2.66477 1.000 62.17888 69 THR C C 1
ATOM 1376 O O . THR C 1 70 ? 53.18544 24.67352 1.92616 1.000 60.36975 69 THR C O 1
ATOM 1380 N N . TRP C 1 71 ? 53.34343 26.54897 3.14519 1.000 60.65011 70 TRP C N 1
ATOM 1381 C CA . TRP C 1 71 ? 52.03705 27.04221 2.73909 1.000 56.82324 70 TRP C CA 1
ATOM 1382 C C . TRP C 1 71 ? 52.20744 27.99830 1.55848 1.000 56.95772 70 TRP C C 1
ATOM 1383 O O . TRP C 1 71 ? 52.81272 29.06626 1.70613 1.000 58.78037 70 TRP C O 1
ATOM 1394 N N . ASP C 1 72 ? 51.66381 27.62350 0.39825 1.000 55.38299 71 ASP C N 1
ATOM 1395 C CA . ASP C 1 72 ? 51.72106 28.42649 -0.82127 1.000 55.66972 71 ASP C CA 1
ATOM 1396 C C . ASP C 1 72 ? 50.42775 29.20219 -1.00909 1.000 52.63712 71 ASP C C 1
ATOM 1397 O O . ASP C 1 72 ? 49.35923 28.76870 -0.58509 1.000 49.94513 71 ASP C O 1
ATOM 1402 N N . ARG C 1 73 ? 50.52527 30.34248 -1.69929 1.000 53.49229 72 ARG C N 1
ATOM 1403 C CA . ARG C 1 73 ? 49.31432 31.06171 -2.07752 1.000 51.15395 72 ARG C CA 1
ATOM 1404 C C . ARG C 1 73 ? 48.40289 30.14112 -2.87979 1.000 48.95086 72 ARG C C 1
ATOM 1405 O O . ARG C 1 73 ? 48.85307 29.45623 -3.80285 1.000 50.04308 72 ARG C O 1
ATOM 1413 N N . LEU C 1 74 ? 47.12250 30.11326 -2.51932 1.000 47.99565 73 LEU C N 1
ATOM 1414 C CA . LEU C 1 74 ? 46.13348 29.35719 -3.28365 1.000 44.30456 73 LEU C CA 1
ATOM 1415 C C . LEU C 1 74 ? 45.68512 30.21505 -4.45875 1.000 44.75698 73 LEU C C 1
ATOM 1416 O O . LEU C 1 74 ? 44.99720 31.22709 -4.27371 1.000 43.85729 73 LEU C O 1
ATOM 1421 N N . GLU C 1 75 ? 46.10397 29.83545 -5.67234 1.000 48.64187 74 GLU C N 1
ATOM 1422 C CA . GLU C 1 75 ? 45.84130 30.64249 -6.85417 1.000 50.82760 74 GLU C CA 1
ATOM 1423 C C . GLU C 1 75 ? 45.20103 29.88301 -8.00979 1.000 46.44296 74 GLU C C 1
ATOM 1424 O O . GLU C 1 75 ? 44.67308 30.53301 -8.91818 1.000 46.99780 74 GLU C O 1
ATOM 1430 N N . ARG C 1 76 ? 45.24740 28.55134 -8.02560 1.000 45.87210 75 ARG C N 1
ATOM 1431 C CA . ARG C 1 76 ? 44.81345 27.77825 -9.17541 1.000 46.07669 75 ARG C CA 1
ATOM 1432 C C . ARG C 1 76 ? 44.06199 26.54071 -8.71744 1.000 44.18722 75 ARG C C 1
ATOM 1433 O O . ARG C 1 76 ? 44.38728 25.94367 -7.68110 1.000 43.67738 75 ARG C O 1
ATOM 1441 N N . THR C 1 77 ? 43.03390 26.18446 -9.48990 1.000 54.12408 76 THR C N 1
ATOM 1442 C CA . THR C 1 77 ? 42.31516 24.93852 -9.25760 1.000 52.35068 76 THR C CA 1
ATOM 1443 C C . THR C 1 77 ? 43.24726 23.73570 -9.34559 1.000 57.18886 76 THR C C 1
ATOM 1444 O O . THR C 1 77 ? 43.05258 22.74308 -8.63606 1.000 52.67239 76 THR C O 1
ATOM 1448 N N . THR C 1 78 ? 44.28159 23.81973 -10.18544 1.000 48.63896 77 THR C N 1
ATOM 1449 C CA . THR C 1 78 ? 45.25610 22.73781 -10.32510 1.000 51.64733 77 THR C CA 1
ATOM 1450 C C . THR C 1 78 ? 46.05739 22.49221 -9.04858 1.000 50.80564 77 THR C C 1
ATOM 1451 O O . THR C 1 78 ? 46.79756 21.50984 -8.99138 1.000 51.02650 77 THR C O 1
ATOM 1455 N N . GLN C 1 79 ? 46.00110 23.39804 -8.07258 1.000 49.70604 78 GLN C N 1
ATOM 1456 C CA . GLN C 1 79 ? 46.63050 23.18480 -6.77300 1.000 50.07439 78 GLN C CA 1
ATOM 1457 C C . GLN C 1 79 ? 45.78818 22.34503 -5.82940 1.000 45.71377 78 GLN C C 1
ATOM 1458 O O . GLN C 1 79 ? 46.31417 21.88386 -4.81863 1.000 46.45646 78 GLN C O 1
ATOM 1464 N N . LEU C 1 80 ? 44.50661 22.14895 -6.11916 1.000 51.36331 79 LEU C N 1
ATOM 1465 C CA . LEU C 1 80 ? 43.58638 21.49442 -5.19329 1.000 51.38267 79 LEU C CA 1
ATOM 1466 C C . LEU C 1 80 ? 43.56019 20.00467 -5.49137 1.000 57.03686 79 LEU C C 1
ATOM 1467 O O . LEU C 1 80 ? 42.71481 19.51561 -6.24054 1.000 62.07901 79 LEU C O 1
ATOM 1472 N N . LEU C 1 81 ? 44.48478 19.26978 -4.87564 1.000 62.31015 80 LEU C N 1
ATOM 1473 C CA . LEU C 1 81 ? 44.49081 17.82053 -5.00946 1.000 65.92453 80 LEU C CA 1
ATOM 1474 C C . LEU C 1 81 ? 43.61826 17.20620 -3.92599 1.000 62.21401 80 LEU C C 1
ATOM 1475 O O . LEU C 1 81 ? 43.16239 17.88411 -3.00342 1.000 52.99346 80 LEU C O 1
ATOM 1480 N N . HIS C 1 82 ? 43.37252 15.90679 -4.04686 1.000 66.32709 81 HIS C N 1
ATOM 1481 C CA . HIS C 1 82 ? 42.53634 15.25960 -3.05250 1.000 63.38764 81 HIS C CA 1
ATOM 1482 C C . HIS C 1 82 ? 43.18674 15.40861 -1.68229 1.000 62.77543 81 HIS C C 1
ATOM 1483 O O . HIS C 1 82 ? 44.40855 15.29736 -1.54012 1.000 59.64116 81 HIS C O 1
ATOM 1490 N N . ASN C 1 83 ? 42.35784 15.70986 -0.68378 1.000 65.98606 82 ASN C N 1
ATOM 1491 C CA . ASN C 1 83 ? 42.75667 15.88146 0.71171 1.000 70.10033 82 ASN C CA 1
ATOM 1492 C C . ASN C 1 83 ? 43.69539 17.06587 0.93050 1.000 57.76564 82 ASN C C 1
ATOM 1493 O O . ASN C 1 83 ? 44.42334 17.10314 1.93483 1.000 57.27024 82 ASN C O 1
ATOM 1498 N N . SER C 1 84 ? 43.68118 18.04818 0.03471 1.000 48.85759 83 SER C N 1
ATOM 1499 C CA . SER C 1 84 ? 44.46272 19.25105 0.25794 1.000 43.81126 83 SER C CA 1
ATOM 1500 C C . SER C 1 84 ? 43.92930 19.98540 1.48737 1.000 43.06488 83 SER C C 1
ATOM 1501 O O . SER C 1 84 ? 42.74070 19.91463 1.81671 1.000 40.95889 83 SER C O 1
ATOM 1504 N N . GLN C 1 85 ? 44.82003 20.69313 2.17044 1.000 41.73842 84 GLN C N 1
ATOM 1505 C CA . GLN C 1 85 ? 44.43400 21.50627 3.31409 1.000 38.88839 84 GLN C CA 1
ATOM 1506 C C . GLN C 1 85 ? 44.62040 22.97185 2.96393 1.000 36.92982 84 GLN C C 1
ATOM 1507 O O . GLN C 1 85 ? 45.73243 23.40836 2.63435 1.000 36.28466 84 GLN C O 1
ATOM 1513 N N . VAL C 1 86 ? 43.52605 23.71836 3.01209 1.000 35.59857 85 VAL C N 1
ATOM 1514 C CA . VAL C 1 86 ? 43.52751 25.15181 2.77566 1.000 33.35887 85 VAL C CA 1
ATOM 1515 C C . VAL C 1 86 ? 43.43083 25.86203 4.12388 1.000 31.70003 85 VAL C C 1
ATOM 1516 O O . VAL C 1 86 ? 42.82804 25.35320 5.07796 1.000 31.42144 85 VAL C O 1
ATOM 1520 N N . TYR C 1 87 ? 44.05030 27.03523 4.21520 1.000 39.57266 86 TYR C N 1
ATOM 1521 C CA . TYR C 1 87 ? 43.92318 27.89545 5.38407 1.000 37.44897 86 TYR C CA 1
ATOM 1522 C C . TYR C 1 87 ? 43.54775 29.29261 4.93290 1.000 35.07618 86 TYR C C 1
ATOM 1523 O O . TYR C 1 87 ? 44.18425 29.84690 4.02979 1.000 35.59758 86 TYR C O 1
ATOM 1532 N N . LEU C 1 88 ? 42.53591 29.87139 5.57181 1.000 32.77118 87 LEU C N 1
ATOM 1533 C CA . LEU C 1 88 ? 42.06340 31.19838 5.20612 1.000 32.89108 87 LEU C CA 1
ATOM 1534 C C . LEU C 1 88 ? 42.48635 32.18611 6.28340 1.000 34.81465 87 LEU C C 1
ATOM 1535 O O . LEU C 1 88 ? 42.05400 32.07800 7.43808 1.000 36.86683 87 LEU C O 1
ATOM 1540 N N . PHE C 1 89 ? 43.32144 33.15098 5.90694 1.000 36.88751 88 PHE C N 1
ATOM 1541 C CA . PHE C 1 89 ? 43.64722 34.23670 6.80849 1.000 38.79539 88 PHE C CA 1
ATOM 1542 C C . PHE C 1 89 ? 42.53752 35.27065 6.78084 1.000 38.66806 88 PHE C C 1
ATOM 1543 O O . PHE C 1 89 ? 41.84255 35.44717 5.77185 1.000 37.19917 88 PHE C O 1
ATOM 1551 N N . GLN C 1 90 ? 42.35600 35.93712 7.92095 1.000 33.64762 89 GLN C N 1
ATOM 1552 C CA . GLN C 1 90 ? 41.39358 37.01558 8.01943 1.000 39.34811 89 GLN C CA 1
ATOM 1553 C C . GLN C 1 90 ? 42.11914 38.31216 8.35644 1.000 40.94901 89 GLN C C 1
ATOM 1554 O O . GLN C 1 90 ? 43.22372 38.28336 8.90323 1.000 44.82841 89 GLN C O 1
ATOM 1560 N N . PRO C 1 91 ? 41.55414 39.45465 7.99732 1.000 34.34130 90 PRO C N 1
ATOM 1561 C CA . PRO C 1 91 ? 42.11491 40.72700 8.44920 1.000 41.82803 90 PRO C CA 1
ATOM 1562 C C . PRO C 1 91 ? 41.74283 41.00341 9.89970 1.000 41.96338 90 PRO C C 1
ATOM 1563 O O . PRO C 1 91 ? 40.80896 40.42397 10.45502 1.000 40.20626 90 PRO C O 1
ATOM 1567 N N . ASP C 1 92 ? 42.49195 41.91609 10.50914 1.000 40.87129 91 ASP C N 1
ATOM 1568 C CA . ASP C 1 92 ? 42.17333 42.38692 11.86339 1.000 48.35020 91 ASP C CA 1
ATOM 1569 C C . ASP C 1 92 ? 42.04110 41.23169 12.84753 1.000 46.70305 91 ASP C C 1
ATOM 1570 O O . ASP C 1 92 ? 41.13239 41.19492 13.68195 1.000 44.96303 91 ASP C O 1
ATOM 1575 N N . THR C 1 93 ? 42.93909 40.26388 12.72932 1.000 49.59782 92 THR C N 1
ATOM 1576 C CA . THR C 1 93 ? 42.85536 39.03099 13.49363 1.000 51.49727 92 THR C CA 1
ATOM 1577 C C . THR C 1 93 ? 44.23645 38.67464 14.01960 1.000 53.90482 92 THR C C 1
ATOM 1578 O O . THR C 1 93 ? 45.20774 38.62591 13.25402 1.000 49.76894 92 THR C O 1
ATOM 1582 N N . LEU C 1 94 ? 44.32090 38.43744 15.32551 1.000 52.78440 93 LEU C N 1
ATOM 1583 C CA . LEU C 1 94 ? 45.53311 37.89882 15.92464 1.000 53.07122 93 LEU C CA 1
ATOM 1584 C C . LEU C 1 94 ? 45.50367 36.39592 15.66804 1.000 49.79609 93 LEU C C 1
ATOM 1585 O O . LEU C 1 94 ? 44.87383 35.64039 16.41650 1.000 56.34733 93 LEU C O 1
ATOM 1590 N N . ASP C 1 95 ? 46.25055 35.94078 14.65368 1.000 48.84679 94 ASP C N 1
ATOM 1591 C CA . ASP C 1 95 ? 46.20341 34.55209 14.19631 1.000 51.07763 94 ASP C CA 1
ATOM 1592 C C . ASP C 1 95 ? 47.44459 33.85156 14.73379 1.000 52.30831 94 ASP C C 1
ATOM 1593 O O . ASP C 1 95 ? 48.51843 33.92098 14.13483 1.000 57.86325 94 ASP C O 1
ATOM 1598 N N . ILE C 1 96 ? 47.29309 33.16334 15.86065 1.000 52.35323 95 ILE C N 1
ATOM 1599 C CA . ILE C 1 96 ? 48.41058 32.49030 16.51030 1.000 48.80350 95 ILE C CA 1
ATOM 1600 C C . ILE C 1 96 ? 48.44521 31.04008 16.04208 1.000 45.92677 95 ILE C C 1
ATOM 1601 O O . ILE C 1 96 ? 47.40199 30.37514 16.01677 1.000 44.92959 95 ILE C O 1
ATOM 1606 N N . PRO C 1 97 ? 49.61434 30.51187 15.68584 1.000 48.90426 96 PRO C N 1
ATOM 1607 C CA . PRO C 1 97 ? 49.68939 29.12442 15.21273 1.000 48.80418 96 PRO C CA 1
ATOM 1608 C C . PRO C 1 97 ? 49.21008 28.12515 16.25271 1.000 47.18844 96 PRO C C 1
ATOM 1609 O O . PRO C 1 97 ? 49.55840 28.19645 17.43635 1.000 49.48728 96 PRO C O 1
ATOM 1613 N N . ALA C 1 98 ? 48.40626 27.17712 15.78561 1.000 49.82771 97 ALA C N 1
ATOM 1614 C CA . ALA C 1 98 ? 47.95753 26.06087 16.60400 1.000 49.57306 97 ALA C CA 1
ATOM 1615 C C . ALA C 1 98 ? 47.61298 24.91711 15.66256 1.000 46.13242 97 ALA C C 1
ATOM 1616 O O . ALA C 1 98 ? 47.51646 25.09813 14.44723 1.000 44.62578 97 ALA C O 1
ATOM 1618 N N . ALA C 1 99 ? 47.41114 23.73835 16.24223 1.000 43.79063 98 ALA C N 1
ATOM 1619 C CA . ALA C 1 99 ? 47.09874 22.56378 15.44069 1.000 42.86001 98 ALA C CA 1
ATOM 1620 C C . ALA C 1 99 ? 45.75695 22.74923 14.74088 1.000 41.26616 98 ALA C C 1
ATOM 1621 O O . ALA C 1 99 ? 44.79392 23.26163 15.31798 1.000 41.64421 98 ALA C O 1
ATOM 1623 N N . ILE C 1 100 ? 45.69307 22.36513 13.47275 1.000 36.45754 99 ILE C N 1
ATOM 1624 C CA . ILE C 1 100 ? 44.43948 22.33827 12.73146 1.000 38.29576 99 ILE C CA 1
ATOM 1625 C C . ILE C 1 100 ? 43.76316 21.01087 13.03562 1.000 42.13718 99 ILE C C 1
ATOM 1626 O O . ILE C 1 100 ? 44.38262 19.95754 12.82879 1.000 42.61913 99 ILE C O 1
ATOM 1631 N N . PRO C 1 101 ? 42.53568 21.00048 13.53482 1.000 35.70579 100 PRO C N 1
ATOM 1632 C CA . PRO C 1 101 ? 41.89485 19.73906 13.90037 1.000 39.02779 100 PRO C CA 1
ATOM 1633 C C . PRO C 1 101 ? 41.29445 19.06016 12.67676 1.000 44.97773 100 PRO C C 1
ATOM 1634 O O . PRO C 1 101 ? 41.24459 19.61995 11.58269 1.000 42.00981 100 PRO C O 1
ATOM 1638 N N . GLU C 1 102 ? 40.84074 17.82921 12.89450 1.000 44.79996 101 GLU C N 1
ATOM 1639 C CA . GLU C 1 102 ? 40.08759 17.10819 11.88172 1.000 47.63779 101 GLU C CA 1
ATOM 1640 C C . GLU C 1 102 ? 38.87314 17.92605 11.45661 1.000 43.65235 101 GLU C C 1
ATOM 1641 O O . GLU C 1 102 ? 38.32969 18.70146 12.25012 1.000 39.89709 101 GLU C O 1
ATOM 1647 N N . PRO C 1 103 ? 38.44390 17.79440 10.20624 1.000 38.91863 102 PRO C N 1
ATOM 1648 C CA . PRO C 1 103 ? 37.37950 18.66510 9.69470 1.000 41.03096 102 PRO C CA 1
ATOM 1649 C C . PRO C 1 103 ? 35.98352 18.22216 10.11168 1.000 39.94139 102 PRO C C 1
ATOM 1650 O O . PRO C 1 103 ? 35.69843 17.03427 10.28968 1.000 42.15476 102 PRO C O 1
ATOM 1654 N N . TYR C 1 104 ? 35.11032 19.21357 10.28399 1.000 39.94540 103 TYR C N 1
ATOM 1655 C CA . TYR C 1 104 ? 33.67556 18.99488 10.22537 1.000 43.77782 103 TYR C CA 1
ATOM 1656 C C . TYR C 1 104 ? 33.22432 19.00838 8.76475 1.000 45.96860 103 TYR C C 1
ATOM 1657 O O . TYR C 1 104 ? 33.96892 19.41390 7.87770 1.000 44.70987 103 TYR C O 1
ATOM 1666 N N . GLU C 1 105 ? 31.98298 18.58538 8.52957 1.000 51.91327 104 GLU C N 1
ATOM 1667 C CA . GLU C 1 105 ? 31.34548 18.78835 7.23458 1.000 54.98002 104 GLU C CA 1
ATOM 1668 C C . GLU C 1 105 ? 30.96836 20.24977 7.07106 1.000 52.35666 104 GLU C C 1
ATOM 1669 O O . GLU C 1 105 ? 30.30223 20.82874 7.93304 1.000 51.45764 104 GLU C O 1
ATOM 1675 N N . GLY C 1 106 ? 31.38326 20.85152 5.95260 1.000 51.11322 105 GLY C N 1
ATOM 1676 C CA . GLY C 1 106 ? 31.11237 22.26233 5.75374 1.000 48.51747 105 GLY C CA 1
ATOM 1677 C C . GLY C 1 106 ? 29.74732 22.55132 5.16637 1.000 52.30566 105 GLY C C 1
ATOM 1678 O O . GLY C 1 106 ? 29.20445 23.63652 5.37659 1.000 50.66475 105 GLY C O 1
ATOM 1679 N N . GLU C 1 107 ? 29.17562 21.60364 4.42039 1.000 57.58721 106 GLU C N 1
ATOM 1680 C CA . GLU C 1 107 ? 27.90486 21.87114 3.74911 1.000 61.57597 106 GLU C CA 1
ATOM 1681 C C . GLU C 1 107 ? 26.76688 22.26076 4.69332 1.000 62.23206 106 GLU C C 1
ATOM 1682 O O . GLU C 1 107 ? 26.01532 23.18915 4.34410 1.000 62.46270 106 GLU C O 1
ATOM 1688 N N . PRO C 1 108 ? 26.55808 21.61361 5.85215 1.000 62.85333 107 PRO C N 1
ATOM 1689 C CA . PRO C 1 108 ? 25.46597 22.06132 6.73887 1.000 63.68445 107 PRO C CA 1
ATOM 1690 C C . PRO C 1 108 ? 25.53304 23.53427 7.11777 1.000 58.98842 107 PRO C C 1
ATOM 1691 O O . PRO C 1 108 ? 24.48787 24.13446 7.38674 1.000 60.26399 107 PRO C O 1
ATOM 1695 N N . LEU C 1 109 ? 26.71501 24.14952 7.10978 1.000 63.29502 108 LEU C N 1
ATOM 1696 C CA . LEU C 1 109 ? 26.84298 25.56606 7.43968 1.000 51.93484 108 LEU C CA 1
ATOM 1697 C C . LEU C 1 109 ? 26.46725 26.50224 6.29532 1.000 58.19489 108 LEU C C 1
ATOM 1698 O O . LEU C 1 109 ? 26.37381 27.71282 6.52439 1.000 53.75810 108 LEU C O 1
ATOM 1703 N N . LEU C 1 110 ? 26.18201 25.98869 5.09729 1.000 60.42024 109 LEU C N 1
ATOM 1704 C CA . LEU C 1 110 ? 25.85953 26.89562 4.00504 1.000 61.37335 109 LEU C CA 1
ATOM 1705 C C . LEU C 1 110 ? 24.41856 27.38531 4.07375 1.000 63.06724 109 LEU C C 1
ATOM 1706 O O . LEU C 1 110 ? 24.12197 28.48130 3.58185 1.000 59.23329 109 LEU C O 1
ATOM 1711 N N . SER C 1 111 ? 23.51955 26.62067 4.68367 1.000 66.96313 110 SER C N 1
ATOM 1712 C CA . SER C 1 111 ? 22.13820 27.07246 4.82264 1.000 73.69402 110 SER C CA 1
ATOM 1713 C C . SER C 1 111 ? 21.99313 27.96553 6.05461 1.000 63.23758 110 SER C C 1
ATOM 1714 O O . SER C 1 111 ? 21.74912 27.47431 7.16861 1.000 63.15487 110 SER C O 1
ATOM 1717 N N . VAL D 2 40 ? 47.74140 17.45272 13.43498 1.000 57.90514 432 VAL D N 1
ATOM 1718 C CA . VAL D 2 40 ? 48.78944 17.05231 12.49700 1.000 57.73136 432 VAL D CA 1
ATOM 1719 C C . VAL D 2 40 ? 49.48717 18.28202 11.89778 1.000 61.40966 432 VAL D C 1
ATOM 1720 O O . VAL D 2 40 ? 50.68418 18.475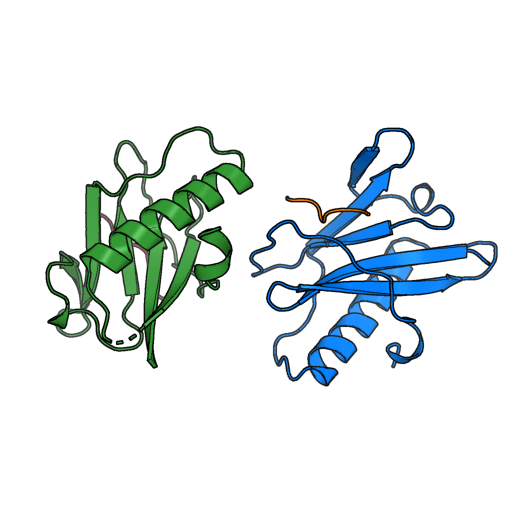99 12.10329 1.000 71.36699 432 VAL D O 1
ATOM 1724 N N . LEU D 2 41 ? 48.74735 19.12214 11.17067 1.000 46.52641 433 LEU D N 1
ATOM 1725 C CA . LEU D 2 41 ? 49.31939 20.33253 10.59127 1.000 51.96703 433 LEU D CA 1
ATOM 1726 C C . LEU D 2 41 ? 49.12731 21.50557 11.53570 1.000 52.01350 433 LEU D C 1
ATOM 1727 O O . LEU D 2 41 ? 48.03838 21.71170 12.06996 1.000 50.96301 433 LEU D O 1
ATOM 1732 N N . THR D 2 42 ? 50.17816 22.29873 11.70783 1.000 44.34934 434 THR D N 1
ATOM 1733 C CA . THR D 2 42 ? 50.05564 23.54196 12.45944 1.000 45.56021 434 THR D CA 1
ATOM 1734 C C . THR D 2 42 ? 49.64927 24.67357 11.52302 1.000 48.96926 434 THR D C 1
ATOM 1735 O O . THR D 2 42 ? 50.08233 24.72885 10.36860 1.000 45.96055 434 THR D O 1
ATOM 1739 N N . SER D 2 43 ? 48.78030 25.55284 12.01941 1.000 46.62744 435 SER D N 1
ATOM 1740 C CA . SER D 2 43 ? 48.26643 26.63278 11.20404 1.000 44.15456 435 SER D CA 1
ATOM 1741 C C . SER D 2 43 ? 49.38420 27.63547 10.91351 1.000 46.20985 435 SER D C 1
ATOM 1742 O O . SER D 2 43 ? 50.26310 27.85899 11.75924 1.000 48.96040 435 SER D O 1
ATOM 1745 N N . PRO D 2 44 ? 49.36760 28.24969 9.73298 1.000 47.73961 436 PRO D N 1
ATOM 1746 C CA . PRO D 2 44 ? 50.48482 29.09109 9.30193 1.000 49.87572 436 PRO D CA 1
ATOM 1747 C C . PRO D 2 44 ? 50.40579 30.53161 9.78404 1.000 54.00025 436 PRO D C 1
ATOM 1748 O O . PRO D 2 44 ? 49.35950 31.03890 10.19100 1.000 51.82605 436 PRO D O 1
ATOM 1752 N N . VAL D 2 45 ? 51.55437 31.19071 9.69679 1.000 56.55650 437 VAL D N 1
ATOM 1753 C CA . VAL D 2 45 ? 51.66787 32.63007 9.89768 1.000 64.66816 437 VAL D CA 1
ATOM 1754 C C . VAL D 2 45 ? 51.93950 33.24792 8.52995 1.000 64.94379 437 VAL D C 1
ATOM 1755 O O . VAL D 2 45 ? 52.63144 32.62737 7.70945 1.000 68.51855 437 VAL D O 1
ATOM 1759 N N . PRO D 2 46 ? 51.39248 34.43291 8.20901 1.000 66.47058 438 PRO D N 1
ATOM 1760 C CA . PRO D 2 46 ? 51.77439 35.04786 6.93248 1.000 68.72714 438 PRO D CA 1
ATOM 1761 C C . PRO D 2 46 ? 53.17901 35.66079 6.96891 1.000 73.52903 438 PRO D C 1
ATOM 1762 O O . PRO D 2 46 ? 53.91868 35.46551 7.94026 1.000 72.69410 438 PRO D O 1
#

Nearest PDB structures (foldseek):
  7a1i-assembly1_A  TM=1.009E+00  e=5.598E-23  Trypanosoma brucei equiperdum
  7a1i-assembly2_C  TM=9.901E-01  e=3.426E-21  Trypanosoma brucei equiperdum
  6sjq-assembly1_A  TM=8.698E-01  e=9.287E-07  Trypanosoma brucei
  2mek-assembly1_A  TM=6.922E-01  e=5.683E-05  Trypanosoma brucei brucei TREU927
  9fa8-assembly1_A  TM=3.482E-01  e=2.752E-01  Escherichia coli

Radius of gyration: 20.57 Å; Cα contacts (8 Å, |Δi|>4): 419; chains: 4; bounding box: 51×46×53 Å

Sequence (225 aa):
GISICVATDCDGEKVNLRFLFDAAGPSVSRLLNYSTTAFNNYFRLKGISRAFAVNSAVVFNDVHCTWDRLERTTQLLHNSQVYLFQPDTLDIPAAIPEPYEGEPLLSVLTSPVPGISICVATDCCDGEKVNLRFLFGPSVSRLLNYSTTAFNNYFRLKGISRAFAVNSAVVFNDVHCTWDRLERTTQLLHNSQVYLFQPDTLDIPAAIPEPYEGEPLLSVLTSPVP

Secondary structure (DSSP, 8-state):
-EEEEEEEEETTEEEEEEEEE-SS---HHHHHHHHHHHHHHHHHHHT--SPP--SEEEEEETTTTEEEE---GGG--TTEEEEEE-TT------B--PPEESGGG--/-PBPP--/--EEEEEEEETTEEEEEEEE----HHHHHHHHHHHHHHHHHHHT--SPP--SEEEEEETTTTEEEE---GGG--TT-EEEEE-SS------BPPPPEESGGGG-/-PBPP--

Foldseek 3Di:
DAKEKEWEDDPRDIAIAIDDDPPVDDWPVVVQVLVQQLVQLVCVVVVHDDGWHFPFKWKQDPVVRDTHGDDGRVRRGGPIYMYGYTPPDDDDDDDHDDHDYRVVSRD/DDDDDDD/DAKEKEWEAQPNDIAIAIDDDLDWPVVVQVLVQQLVQLVCVVVPNDDGWDFPFKWKQDPVVRHTHGDDGSVRRGGHIYMYGYTPPDPDDDDDHDDHDHRVVSND/DDDDDDD

Solvent-accessible surface area: 12513 Å² total; per-residue (Å²): 78,28,8,0,18,0,0,0,7,12,99,45,132,14,9,5,0,58,7,112,31,121,84,99,28,9,47,17,72,136,0,45,89,84,0,45,56,0,0,31,42,23,0,111,124,114,66,22,108,114,72,4,48,44,98,46,10,17,7,34,37,120,121,128,96,63,56,44,172,15,122,167,64,117,50,12,120,102,108,11,22,0,0,0,13,17,59,134,30,28,14,41,47,41,72,14,60,151,53,136,90,0,115,100,28,50,117,182,41,82,3,13,66,107,77,60,6,0,17,0,0,0,4,7,86,52,113,17,5,4,0,71,10,105,30,90,17,42,17,77,100,0,48,101,78,0,45,62,0,0,47,28,18,2,145,28,94,66,23,121,110,85,5,49,45,93,47,13,13,5,49,40,112,128,123,94,65,53,40,176,16,100,128,60,114,35,11,125,108,108,14,23,0,0,0,9,16,60,152,36,154,25,108,68,43,70,13,59,136,49,60,88,0,111,53,3,46,124,169,50,77,3,12,106,126

InterPro domains:
  IPR040747 BILBO1, N-terminal domain [PF18281] (16-104)

B-factor: mean 52.22, std 14.88, range [28.02, 119.19]

Organism: NCBI:txid630700